Protein AF-A0A914XA16-F1 (afdb_monomer_lite)

Foldseek 3Di:
DDDDDDPDDDDDPPLPVVLVVVCVVLPQDDQDDQLLVVQLVVQDDDPVSSVVSNVVVVVDDVVVSVVSVVVSVVSRVVSLVSNLVSLVVDVVVDDCSRHPPVVSLVSCCVPDPQFDQDDALLVVQLVVVCVVPNADPDDPCRRSVVSVVVVVVDDPVVSVVSVVVNVVSRLVNLVVNLVSLVVCVVVVNCVNHPVVVSVVSCCVNLPAQDQDDQLLVVQLVVQCVVCVPVDPDSVVSVVVSVVCLVVPDVVRSVVSVVVSVVSRVVSVVSNVVSVVVVVVVVVVVVVVD

InterPro domains:
  IPR009071 High mobility group box domain [PF00505] (209-274)
  IPR009071 High mobility group box domain [PF09011] (114-174)
  IPR009071 High mobility group box domain [PS50118] (115-181)
  IPR009071 High mobility group box domain [PS50118] (209-275)
  IPR009071 High mobility group box domain [SM00398] (28-88)
  IPR009071 High mobility group box domain [SM00398] (114-182)
  IPR009071 High mobility group box domain [SM00398] (208-276)
  IPR036910 High mobility group box domain superfamily [G3DSA:1.10.30.10] (19-100)
  IPR036910 High mobility group box domain superfamily [G3DSA:1.10.30.10] (101-199)
  IPR036910 High mobility group box domain superfamily [G3DSA:1.10.30.10] (200-286)
  IPR036910 High mobility group box domain superfamily [SSF47095] (27-96)
  IPR036910 High mobility group box domain superfamily [SSF47095] (105-194)
  IPR036910 High mobility group box domain superfamily [SSF47095] (198-279)
  IPR050342 High Mobility Group Box (HMGB) [PTHR48112] (106-193)

pLDDT: mean 83.19, std 15.23, range [28.89, 96.75]

Structure (mmCIF, N/CA/C/O backbone):
data_AF-A0A914XA16-F1
#
_entry.id   AF-A0A914XA16-F1
#
loop_
_atom_site.group_PDB
_atom_site.id
_atom_site.type_symbol
_atom_site.label_atom_id
_atom_site.label_alt_id
_atom_site.label_comp_id
_atom_site.label_asym_id
_atom_site.label_entity_id
_atom_site.label_seq_id
_atom_site.pdbx_PDB_ins_code
_atom_site.Cartn_x
_atom_site.Cartn_y
_atom_site.Cartn_z
_atom_site.occupancy
_atom_site.B_iso_or_equiv
_atom_site.auth_seq_id
_atom_site.auth_comp_id
_atom_site.auth_asym_id
_atom_site.auth_atom_id
_atom_site.pdbx_PDB_model_num
ATOM 1 N N . MET A 1 1 ? 1.315 -47.514 -3.902 1.00 37.75 1 MET A N 1
ATOM 2 C CA . MET A 1 1 ? 1.747 -46.369 -3.073 1.00 37.75 1 MET A CA 1
ATOM 3 C C . MET A 1 1 ? 3.263 -46.349 -3.034 1.00 37.75 1 MET A C 1
ATOM 5 O O . MET A 1 1 ? 3.830 -47.308 -2.539 1.00 37.75 1 MET A O 1
ATOM 9 N N . LEU A 1 2 ? 3.907 -45.312 -3.569 1.00 28.89 2 LEU A N 1
ATOM 10 C CA . LEU A 1 2 ? 5.330 -45.027 -3.345 1.00 28.89 2 LEU A CA 1
ATOM 11 C C . LEU A 1 2 ? 5.514 -43.510 -3.474 1.00 28.89 2 LEU A C 1
ATOM 13 O O . LEU A 1 2 ? 5.656 -42.963 -4.563 1.00 28.89 2 LEU A O 1
ATOM 17 N N . GLN A 1 3 ? 5.403 -42.830 -2.335 1.00 32.09 3 GLN A N 1
ATOM 18 C CA . GLN A 1 3 ? 5.660 -41.402 -2.172 1.00 32.09 3 GLN A CA 1
ATOM 19 C C . GLN A 1 3 ? 7.173 -41.223 -2.000 1.00 32.09 3 GLN A C 1
ATOM 21 O O . GLN A 1 3 ? 7.713 -41.454 -0.919 1.00 32.09 3 GLN A O 1
ATOM 26 N N . ILE A 1 4 ? 7.877 -40.843 -3.066 1.00 32.53 4 ILE A N 1
ATOM 27 C CA . ILE A 1 4 ? 9.292 -40.466 -2.973 1.00 32.53 4 ILE A CA 1
ATOM 28 C C . ILE A 1 4 ? 9.344 -38.971 -2.652 1.00 32.53 4 ILE A C 1
ATOM 30 O O . ILE A 1 4 ? 9.231 -38.117 -3.527 1.00 32.53 4 ILE A O 1
ATOM 34 N N . GLY A 1 5 ? 9.472 -38.665 -1.361 1.00 34.81 5 GLY A N 1
ATOM 35 C CA . GLY A 1 5 ? 9.719 -37.317 -0.864 1.00 34.81 5 GLY A CA 1
ATOM 36 C C . GLY A 1 5 ? 11.166 -36.898 -1.112 1.00 34.81 5 GLY A C 1
ATOM 37 O O . GLY A 1 5 ? 12.074 -37.329 -0.405 1.00 34.81 5 GLY A O 1
ATOM 38 N N . LEU A 1 6 ? 11.384 -36.016 -2.085 1.00 33.44 6 LEU A N 1
ATOM 39 C CA . LEU A 1 6 ? 12.654 -35.315 -2.265 1.00 33.44 6 LEU A CA 1
ATOM 40 C C . LEU A 1 6 ? 12.615 -33.993 -1.491 1.00 33.44 6 LEU A C 1
ATOM 42 O O . LEU A 1 6 ? 12.139 -32.968 -1.971 1.00 33.44 6 LEU A O 1
ATOM 46 N N . LYS A 1 7 ? 13.144 -34.023 -0.263 1.00 35.03 7 LYS A N 1
ATOM 47 C CA . LYS A 1 7 ? 13.539 -32.817 0.476 1.00 35.03 7 LYS A CA 1
ATOM 48 C C . LYS A 1 7 ? 14.678 -32.142 -0.291 1.00 35.03 7 LYS A C 1
ATOM 50 O O . LYS A 1 7 ? 15.809 -32.617 -0.271 1.00 35.03 7 LYS A O 1
ATOM 55 N N . CYS A 1 8 ? 14.377 -31.039 -0.968 1.00 33.75 8 CYS A N 1
ATOM 56 C CA . CYS A 1 8 ? 15.357 -30.264 -1.717 1.00 33.75 8 CYS A CA 1
ATOM 57 C C . CYS A 1 8 ? 15.956 -29.164 -0.822 1.00 33.75 8 CYS A C 1
ATOM 59 O O . CYS A 1 8 ? 15.582 -27.998 -0.905 1.00 33.75 8 CYS A O 1
ATOM 61 N N . SER A 1 9 ? 16.901 -29.533 0.043 1.00 39.97 9 SER A N 1
ATOM 62 C CA . SER A 1 9 ? 17.979 -28.621 0.433 1.00 39.97 9 SER A CA 1
ATOM 63 C C . SER A 1 9 ? 19.190 -29.010 -0.411 1.00 39.97 9 SER A C 1
ATOM 65 O O . SER A 1 9 ? 19.473 -30.197 -0.499 1.00 39.97 9 SER A O 1
ATOM 67 N N . LEU A 1 10 ? 19.810 -28.056 -1.123 1.00 35.06 10 LEU A N 1
ATOM 68 C CA . LEU A 1 10 ? 21.211 -28.052 -1.599 1.00 35.06 10 LEU A CA 1
ATOM 69 C C . LEU A 1 10 ? 21.420 -26.980 -2.698 1.00 35.06 10 LEU A C 1
ATOM 71 O O . LEU A 1 10 ? 20.891 -27.076 -3.801 1.00 35.06 10 LEU A O 1
ATOM 75 N N . GLY A 1 11 ? 22.274 -25.993 -2.402 1.00 34.00 11 GLY A N 1
ATOM 76 C CA . GLY A 1 11 ? 23.241 -25.382 -3.333 1.00 34.00 11 GLY A CA 1
ATOM 77 C C . GLY A 1 11 ? 22.736 -24.745 -4.641 1.00 34.00 11 GLY A C 1
ATOM 78 O O . GLY A 1 11 ? 22.715 -25.368 -5.702 1.00 34.00 11 GLY A O 1
ATOM 79 N N . THR A 1 12 ? 22.517 -23.433 -4.611 1.00 47.81 12 THR A N 1
ATOM 80 C CA . THR A 1 12 ? 21.954 -22.557 -5.661 1.00 47.81 12 THR A CA 1
ATOM 81 C C . THR A 1 12 ? 22.747 -22.379 -6.977 1.00 47.81 12 THR A C 1
ATOM 83 O O . THR A 1 12 ? 22.433 -21.469 -7.739 1.00 47.81 12 THR A O 1
ATOM 86 N N . ARG A 1 13 ? 23.737 -23.217 -7.335 1.00 43.09 13 ARG A N 1
ATOM 87 C CA . ARG A 1 13 ? 24.496 -23.042 -8.609 1.00 43.09 13 ARG A CA 1
ATOM 88 C C . ARG A 1 13 ? 24.505 -24.214 -9.596 1.00 43.09 13 ARG A C 1
ATOM 90 O O . ARG A 1 13 ? 24.700 -23.971 -10.782 1.00 43.09 13 ARG A O 1
ATOM 97 N N . LYS A 1 14 ? 24.224 -25.458 -9.189 1.00 39.72 14 LYS A N 1
ATOM 98 C CA . LYS A 1 14 ? 24.136 -26.612 -10.127 1.00 39.72 14 LYS A CA 1
ATOM 99 C C . LYS A 1 14 ? 22.733 -26.836 -10.718 1.00 39.72 14 LYS A C 1
ATOM 101 O O . LYS A 1 14 ? 22.561 -27.682 -11.593 1.00 39.72 14 LYS A O 1
ATOM 106 N N . TRP A 1 15 ? 21.738 -26.081 -10.255 1.00 43.78 15 TRP A N 1
ATOM 107 C CA . TRP A 1 15 ? 20.320 -26.291 -10.566 1.00 43.78 15 TRP A CA 1
ATOM 108 C C . TRP A 1 15 ? 19.845 -25.536 -11.831 1.00 43.78 15 TRP A C 1
ATOM 110 O O . TRP A 1 15 ? 18.950 -25.996 -12.536 1.00 43.78 15 TRP A O 1
ATOM 120 N N . LEU A 1 16 ? 20.510 -24.433 -12.202 1.00 51.81 16 LEU A N 1
ATOM 121 C CA . LEU A 1 16 ? 20.070 -23.516 -13.269 1.00 51.81 16 LEU A CA 1
ATOM 122 C C . LEU A 1 16 ? 20.022 -24.124 -14.694 1.00 51.81 16 LEU A C 1
ATOM 124 O O . LEU A 1 16 ? 19.016 -23.921 -15.380 1.00 51.81 16 LEU A O 1
ATOM 128 N N . PRO A 1 17 ? 21.021 -24.901 -15.174 1.00 56.88 17 PRO A N 1
ATOM 129 C CA . PRO A 1 17 ? 20.982 -25.445 -16.538 1.00 56.88 17 PRO A CA 1
ATOM 130 C C . PRO A 1 17 ? 19.914 -26.531 -16.725 1.00 56.88 17 PRO A C 1
ATOM 132 O O . PRO A 1 17 ? 19.316 -26.643 -17.797 1.00 56.88 17 PRO A O 1
ATOM 135 N N . LYS A 1 18 ? 19.650 -27.321 -15.673 1.00 64.06 18 LYS A N 1
ATOM 136 C CA . LYS A 1 18 ? 18.632 -28.383 -15.688 1.00 64.06 18 LYS A CA 1
ATOM 137 C C . LYS A 1 18 ? 17.227 -27.787 -15.786 1.00 64.06 18 LYS A C 1
ATOM 139 O O . LYS A 1 18 ? 16.457 -28.209 -16.642 1.00 64.06 18 LYS A O 1
ATOM 144 N N . VAL A 1 19 ? 16.936 -26.748 -15.004 1.00 67.12 19 VAL A N 1
ATOM 145 C CA . VAL A 1 19 ? 15.642 -26.044 -15.027 1.00 67.12 19 VAL A CA 1
ATOM 146 C C . VAL A 1 19 ? 15.391 -25.353 -16.363 1.00 67.12 19 VAL A C 1
ATOM 148 O O . VAL A 1 19 ? 14.299 -25.462 -16.910 1.00 67.12 19 VAL A O 1
ATOM 151 N N . ALA A 1 20 ? 16.405 -24.711 -16.952 1.00 71.12 20 ALA A N 1
ATOM 152 C CA . ALA A 1 20 ? 16.266 -24.084 -18.266 1.00 71.12 20 ALA A CA 1
ATOM 153 C C . ALA A 1 20 ? 15.936 -25.102 -19.378 1.00 71.12 20 ALA A C 1
ATOM 155 O O . ALA A 1 20 ? 15.148 -24.803 -20.279 1.00 71.12 20 ALA A O 1
ATOM 156 N N . LYS A 1 21 ? 16.509 -26.314 -19.310 1.00 77.94 21 LYS A N 1
ATOM 157 C CA . LYS A 1 21 ? 16.180 -27.417 -20.226 1.00 77.94 21 LYS A CA 1
ATOM 158 C C . LYS A 1 21 ? 14.755 -27.930 -19.995 1.00 77.94 21 LYS A C 1
ATOM 160 O O . LYS A 1 21 ? 14.028 -28.114 -20.964 1.00 77.94 21 LYS A O 1
ATOM 165 N N . ILE A 1 22 ? 14.349 -28.096 -18.735 1.00 75.81 22 ILE A N 1
ATOM 166 C CA . ILE A 1 22 ? 12.985 -28.497 -18.358 1.00 75.81 22 ILE A CA 1
ATOM 167 C C . ILE A 1 22 ? 11.962 -27.472 -18.865 1.00 75.81 22 ILE A C 1
ATOM 169 O O . ILE A 1 22 ? 11.042 -27.845 -19.580 1.00 75.81 22 ILE A O 1
ATOM 173 N N . HIS A 1 23 ? 12.162 -26.175 -18.606 1.00 81.75 23 HIS A N 1
ATOM 174 C CA . HIS A 1 23 ? 11.293 -25.098 -19.104 1.00 81.75 23 HIS A CA 1
ATOM 175 C C . HIS A 1 23 ? 11.157 -25.118 -20.628 1.00 81.75 23 HIS A C 1
ATOM 177 O O . HIS A 1 23 ? 10.061 -24.934 -21.146 1.00 81.75 23 HIS A O 1
ATOM 183 N N . ARG A 1 24 ? 12.254 -25.369 -21.352 1.00 82.25 24 ARG A N 1
ATOM 184 C CA . ARG A 1 24 ? 12.220 -25.495 -22.814 1.00 82.25 24 ARG A CA 1
ATOM 185 C C . ARG A 1 24 ? 11.396 -26.702 -23.267 1.00 82.25 24 ARG A C 1
ATOM 187 O O . ARG A 1 24 ? 10.616 -26.563 -24.201 1.00 82.25 24 ARG A O 1
ATOM 194 N N . ASN A 1 25 ? 11.571 -27.854 -22.622 1.00 82.44 25 ASN A N 1
ATOM 195 C CA . ASN A 1 25 ? 10.838 -29.081 -22.948 1.00 82.44 25 ASN A CA 1
ATOM 196 C C . ASN A 1 25 ? 9.340 -28.954 -22.648 1.00 82.44 25 ASN A C 1
ATOM 198 O O . ASN A 1 25 ? 8.526 -29.499 -23.378 1.00 82.44 25 ASN A O 1
ATOM 202 N N . LEU A 1 26 ? 8.988 -28.194 -21.612 1.00 82.75 26 LEU A N 1
ATOM 203 C CA . LEU A 1 26 ? 7.608 -27.898 -21.228 1.00 82.75 26 LEU A CA 1
ATOM 204 C C . LEU A 1 26 ? 6.990 -26.753 -22.044 1.00 82.75 26 LEU A C 1
ATOM 206 O O . LEU A 1 26 ? 5.947 -26.226 -21.673 1.00 82.75 26 LEU A O 1
ATOM 210 N N . GLY A 1 27 ? 7.643 -26.315 -23.125 1.00 86.12 27 GLY A N 1
ATOM 211 C CA . GLY A 1 27 ? 7.079 -25.322 -24.035 1.00 86.12 27 GLY A CA 1
ATOM 212 C C . GLY A 1 27 ? 7.033 -23.896 -23.484 1.00 86.12 27 GLY A C 1
ATOM 213 O O . GLY A 1 27 ? 6.223 -23.101 -23.958 1.00 86.12 27 GLY A O 1
ATOM 214 N N . LYS A 1 28 ? 7.894 -23.534 -22.518 1.00 86.81 28 LYS A N 1
ATOM 215 C CA . LYS A 1 28 ? 7.973 -22.150 -22.027 1.00 86.81 28 LYS A CA 1
ATOM 216 C C . LYS A 1 28 ? 8.172 -21.192 -23.211 1.00 86.81 28 LYS A C 1
ATOM 218 O O . LYS A 1 28 ? 9.121 -21.390 -23.984 1.00 86.81 28 LYS A O 1
ATOM 223 N N . PRO A 1 29 ? 7.342 -20.140 -23.336 1.00 91.94 29 PRO A N 1
ATOM 224 C CA . PRO A 1 29 ? 7.494 -19.146 -24.389 1.00 91.94 29 PRO A CA 1
ATOM 225 C C . PRO A 1 29 ? 8.916 -18.577 -24.425 1.00 91.94 29 PRO A C 1
ATOM 227 O O . PRO A 1 29 ? 9.569 -18.415 -23.390 1.00 91.94 29 PRO A O 1
ATOM 230 N N . LYS A 1 30 ? 9.412 -18.272 -25.626 1.00 89.38 30 LYS A N 1
ATOM 231 C CA . LYS A 1 30 ? 10.742 -17.679 -25.820 1.00 89.38 30 LYS A CA 1
ATOM 232 C C . LYS A 1 30 ? 10.648 -16.160 -25.757 1.00 89.38 30 LYS A C 1
ATOM 234 O O . LYS A 1 30 ? 9.737 -15.583 -26.341 1.00 89.38 30 LYS A O 1
ATOM 239 N N . LEU A 1 31 ? 11.613 -15.533 -25.086 1.00 89.44 31 LEU A N 1
ATOM 240 C CA . LEU A 1 31 ? 11.730 -14.078 -25.053 1.00 89.44 31 LEU A CA 1
ATOM 241 C C . LEU A 1 31 ? 11.905 -13.550 -26.492 1.00 89.44 31 LEU A C 1
ATOM 243 O O . LEU A 1 31 ? 12.747 -14.098 -27.216 1.00 89.44 31 LEU A O 1
ATOM 247 N N . PRO A 1 32 ? 11.146 -12.523 -26.917 1.00 91.88 32 PRO A N 1
ATOM 248 C CA . PRO A 1 32 ? 11.330 -11.914 -28.225 1.00 91.88 32 PRO A CA 1
ATOM 249 C C . PRO A 1 32 ? 12.742 -11.340 -28.361 1.00 91.88 32 PRO A C 1
ATOM 251 O O . PRO A 1 32 ? 13.405 -10.999 -27.379 1.00 91.88 32 PRO A O 1
ATOM 254 N N . SER A 1 33 ? 13.226 -11.264 -29.597 1.00 89.94 33 SER A N 1
ATOM 255 C CA . SER A 1 33 ? 14.565 -10.739 -29.867 1.00 89.94 33 SER A CA 1
ATOM 256 C C . SER A 1 33 ? 14.590 -9.223 -29.656 1.00 89.94 33 SER A C 1
ATOM 258 O O . SER A 1 33 ? 13.718 -8.545 -30.195 1.00 89.94 33 SER A O 1
ATOM 260 N N . PRO A 1 34 ? 15.591 -8.668 -28.948 1.00 90.56 34 PRO A N 1
ATOM 261 C CA . PRO A 1 34 ? 15.769 -7.222 -28.849 1.00 90.56 34 PRO A CA 1
ATOM 262 C C . PRO A 1 34 ? 15.857 -6.551 -30.232 1.00 90.56 34 PRO A C 1
ATOM 264 O O . PRO A 1 34 ? 16.276 -7.212 -31.186 1.00 90.56 34 PRO A O 1
ATOM 267 N N . PRO A 1 35 ? 15.556 -5.242 -30.352 1.00 91.25 35 PRO A N 1
ATOM 268 C CA . PRO A 1 35 ? 15.445 -4.538 -31.635 1.00 91.25 35 PRO A CA 1
ATOM 269 C C . PRO A 1 35 ? 16.624 -4.764 -32.595 1.00 91.25 35 PRO A C 1
ATOM 271 O O . PRO A 1 35 ? 16.419 -5.097 -33.759 1.00 91.25 35 PRO A O 1
ATOM 274 N N . SER A 1 36 ? 17.858 -4.687 -32.087 1.00 87.31 36 SER A N 1
ATOM 275 C CA . SER A 1 36 ? 19.075 -4.904 -32.879 1.00 87.31 36 SER A CA 1
ATOM 276 C C . SER A 1 36 ? 19.210 -6.338 -33.391 1.00 87.31 36 SER A C 1
ATOM 278 O O . SER A 1 36 ? 19.572 -6.561 -34.541 1.00 87.31 36 SER A O 1
ATOM 280 N N . ILE A 1 37 ? 18.886 -7.326 -32.556 1.00 87.19 37 ILE A N 1
ATOM 281 C CA . ILE A 1 37 ? 18.924 -8.748 -32.914 1.00 87.19 37 ILE A CA 1
ATOM 282 C C . ILE A 1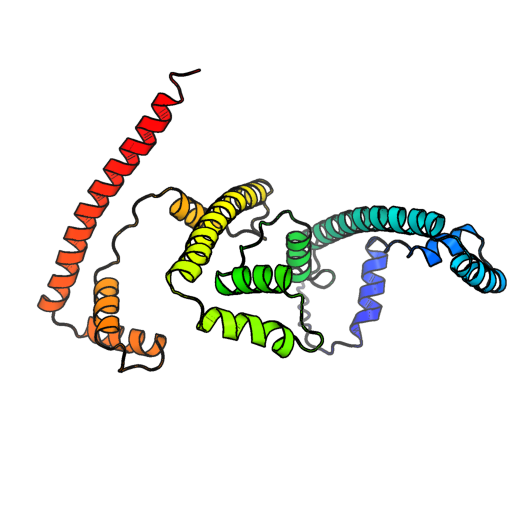 37 ? 17.796 -9.077 -33.893 1.00 87.19 37 ILE A C 1
ATOM 284 O O . ILE A 1 37 ? 18.008 -9.835 -34.834 1.00 87.19 37 ILE A O 1
ATOM 288 N N . SER A 1 38 ? 16.613 -8.481 -33.718 1.00 86.69 38 SER A N 1
ATOM 289 C CA . SER A 1 38 ? 15.508 -8.622 -34.668 1.00 86.69 38 SER A CA 1
ATOM 290 C C . SER A 1 38 ? 15.865 -8.061 -36.044 1.00 86.69 38 SER A C 1
ATOM 292 O O . SER A 1 38 ? 15.504 -8.676 -37.045 1.00 86.69 38 SER A O 1
ATOM 294 N N . PHE A 1 39 ? 16.561 -6.923 -36.101 1.00 86.56 39 PHE A N 1
ATOM 295 C CA . PHE A 1 39 ? 17.077 -6.353 -37.344 1.00 86.56 39 PHE A CA 1
ATOM 296 C C . PHE A 1 39 ? 18.123 -7.273 -37.987 1.00 86.56 39 PHE A C 1
ATOM 298 O O . PHE A 1 39 ? 17.972 -7.659 -39.142 1.00 86.56 39 PHE A O 1
ATOM 305 N N . MET A 1 40 ? 19.117 -7.725 -37.217 1.00 85.12 40 MET A N 1
ATOM 306 C CA . MET A 1 40 ? 20.141 -8.656 -37.708 1.00 85.12 40 MET A CA 1
ATOM 307 C C . MET A 1 40 ? 19.540 -9.969 -38.236 1.00 85.12 40 MET A C 1
ATOM 309 O O . MET A 1 40 ? 19.947 -10.453 -39.287 1.00 85.12 40 MET A O 1
ATOM 313 N N . ASN A 1 41 ? 18.532 -10.527 -37.558 1.00 82.81 41 ASN A N 1
ATOM 314 C CA . ASN A 1 41 ? 17.856 -11.752 -37.995 1.00 82.81 41 ASN A CA 1
ATOM 315 C C . ASN A 1 41 ? 17.101 -11.586 -39.326 1.00 82.81 41 ASN A C 1
ATOM 317 O O . ASN A 1 41 ? 16.906 -12.583 -40.020 1.00 82.81 41 ASN A O 1
ATOM 321 N N . LYS A 1 42 ? 16.677 -10.362 -39.678 1.00 81.31 42 LYS A N 1
ATOM 322 C CA . LYS A 1 42 ? 16.049 -10.056 -40.973 1.00 81.31 42 LYS A CA 1
ATOM 323 C C . LYS A 1 42 ? 17.061 -9.940 -42.119 1.00 81.31 42 LYS A C 1
ATOM 325 O O . LYS A 1 42 ? 16.660 -10.110 -43.263 1.00 81.31 42 LYS A O 1
ATOM 330 N N . LEU A 1 43 ? 18.338 -9.673 -41.827 1.00 75.94 43 LEU A N 1
ATOM 331 C CA . LEU A 1 43 ? 19.380 -9.445 -42.837 1.00 75.94 43 LEU A CA 1
ATOM 332 C C . LEU A 1 43 ? 20.106 -10.718 -43.315 1.00 75.94 43 LEU A C 1
ATOM 334 O O . LEU A 1 43 ? 20.723 -10.680 -44.372 1.00 75.94 43 LEU A O 1
ATOM 338 N N . GLY A 1 44 ? 20.021 -11.848 -42.599 1.00 64.12 44 GLY A N 1
ATOM 339 C CA . GLY A 1 44 ? 20.600 -13.132 -43.037 1.00 64.12 44 GLY A CA 1
ATOM 340 C C . GLY A 1 44 ? 21.383 -13.886 -41.952 1.00 64.12 44 GLY A C 1
ATOM 341 O O . GLY A 1 44 ? 21.610 -13.378 -40.855 1.00 64.12 44 GLY A O 1
ATOM 342 N N . LYS A 1 45 ? 21.758 -15.148 -42.224 1.00 59.06 45 LYS A N 1
ATOM 343 C CA . LYS A 1 45 ? 22.390 -16.076 -41.260 1.00 59.06 45 LYS A CA 1
ATOM 344 C C . LYS A 1 45 ? 23.819 -16.471 -41.679 1.00 59.06 45 LYS A C 1
ATOM 346 O O . LYS A 1 45 ? 24.062 -17.635 -41.980 1.00 59.06 45 LYS A O 1
ATOM 351 N N . GLY A 1 46 ? 24.769 -15.538 -41.600 1.00 57.66 46 GLY A N 1
ATOM 352 C CA . GLY A 1 46 ? 26.214 -15.795 -41.706 1.00 57.66 46 GLY A CA 1
ATOM 353 C C . GLY A 1 46 ? 27.026 -15.068 -40.613 1.00 57.66 46 GLY A C 1
ATOM 354 O O . GLY A 1 46 ? 26.576 -14.047 -40.091 1.00 57.66 46 GLY A O 1
ATOM 355 N N . PRO A 1 47 ? 28.205 -15.569 -40.185 1.00 54.56 47 PRO A N 1
ATOM 356 C CA . PRO A 1 47 ? 29.043 -14.891 -39.185 1.00 54.56 47 PRO A CA 1
ATOM 357 C C . PRO A 1 47 ? 29.614 -13.546 -39.664 1.00 54.56 47 PRO A C 1
ATOM 359 O O . PRO A 1 47 ? 29.733 -12.627 -38.854 1.00 54.56 47 PRO A O 1
ATOM 362 N N . ALA A 1 48 ? 29.938 -13.428 -40.958 1.00 57.81 48 ALA A N 1
ATOM 363 C CA . ALA A 1 48 ? 30.366 -12.175 -41.589 1.00 57.81 48 ALA A CA 1
ATOM 364 C C . ALA A 1 48 ? 29.209 -11.156 -41.617 1.00 57.81 48 ALA A C 1
ATOM 366 O O . ALA A 1 48 ? 29.357 -10.036 -41.123 1.00 57.81 48 ALA A O 1
ATOM 367 N N . ASP A 1 49 ? 28.021 -11.620 -42.011 1.00 65.50 49 ASP A N 1
ATOM 368 C CA . ASP A 1 49 ? 26.792 -10.825 -42.097 1.00 65.50 49 ASP A CA 1
ATOM 369 C C . ASP A 1 49 ? 26.360 -10.242 -40.746 1.00 65.50 49 ASP A C 1
ATOM 371 O O . ASP A 1 49 ? 25.821 -9.145 -40.688 1.00 65.50 49 ASP A O 1
ATOM 375 N N . LYS A 1 50 ? 26.625 -10.920 -39.618 1.00 68.50 50 LYS A N 1
ATOM 376 C CA . LYS A 1 50 ? 26.290 -10.390 -38.279 1.00 68.50 50 LYS A CA 1
ATOM 377 C C . LYS A 1 50 ? 27.110 -9.158 -37.899 1.00 68.50 50 LYS A C 1
ATOM 379 O O . LYS A 1 50 ? 26.593 -8.270 -37.222 1.00 68.50 50 LYS A O 1
ATOM 384 N N . LYS A 1 51 ? 28.387 -9.104 -38.292 1.00 77.44 51 LYS A N 1
ATOM 385 C CA . LYS A 1 51 ? 29.264 -7.959 -37.996 1.00 77.44 51 LYS A CA 1
ATOM 386 C C . LYS A 1 51 ? 28.865 -6.751 -38.842 1.00 77.44 51 LYS A C 1
ATOM 388 O O . LYS A 1 51 ? 28.831 -5.634 -38.329 1.00 77.44 51 LYS A O 1
ATOM 393 N N . GLU A 1 52 ? 28.523 -6.987 -40.102 1.00 75.81 52 GLU A N 1
ATOM 394 C CA . GLU A 1 52 ? 28.023 -5.964 -41.024 1.00 75.81 52 GLU A CA 1
ATOM 395 C C . GLU A 1 52 ? 26.620 -5.488 -40.634 1.00 75.81 52 GLU A C 1
ATOM 397 O O . GLU A 1 52 ? 26.393 -4.287 -40.530 1.00 75.81 52 GLU A O 1
ATOM 402 N N . ALA A 1 53 ? 25.717 -6.397 -40.265 1.00 78.25 53 ALA A N 1
ATOM 403 C CA . ALA A 1 53 ? 24.388 -6.064 -39.759 1.00 78.25 53 ALA A CA 1
ATOM 404 C C . ALA A 1 53 ? 24.433 -5.292 -38.426 1.00 78.25 53 ALA A C 1
ATOM 406 O O . ALA A 1 53 ? 23.578 -4.447 -38.167 1.00 78.25 53 ALA A O 1
ATOM 407 N N . GLY A 1 54 ? 25.446 -5.535 -37.586 1.00 82.06 54 GLY A N 1
ATOM 408 C CA . GLY A 1 54 ? 25.704 -4.730 -36.392 1.00 82.06 54 GLY A CA 1
ATOM 409 C C . GLY A 1 54 ? 26.072 -3.280 -36.724 1.00 82.06 54 GLY A C 1
ATOM 410 O O . GLY A 1 54 ? 25.547 -2.364 -36.091 1.00 82.06 54 GLY A O 1
ATOM 411 N N . LYS A 1 55 ? 26.915 -3.066 -37.745 1.00 83.62 55 LYS A N 1
ATOM 412 C CA . LYS A 1 55 ? 27.253 -1.722 -38.251 1.00 83.62 55 LYS A CA 1
ATOM 413 C C . LYS A 1 55 ? 26.051 -1.042 -38.909 1.00 83.62 55 LYS A C 1
ATOM 415 O O . LYS A 1 55 ? 25.733 0.097 -38.574 1.00 83.62 55 LYS A O 1
ATOM 420 N N . ALA A 1 56 ? 25.318 -1.777 -39.744 1.00 83.38 56 ALA A N 1
ATOM 421 C CA . ALA A 1 56 ? 24.089 -1.292 -40.360 1.00 83.38 56 ALA A CA 1
ATOM 422 C C . ALA A 1 56 ? 23.047 -0.888 -39.303 1.00 83.38 56 ALA A C 1
ATOM 424 O O . ALA A 1 56 ? 22.378 0.127 -39.457 1.00 83.38 56 ALA A O 1
ATOM 425 N N . TRP A 1 57 ? 22.955 -1.610 -38.178 1.00 84.81 57 TRP A N 1
ATOM 426 C CA . TRP A 1 57 ? 22.113 -1.195 -37.055 1.00 84.81 57 TRP A CA 1
ATOM 427 C C . TRP A 1 57 ? 22.607 0.099 -36.404 1.00 84.81 57 TRP A C 1
ATOM 429 O O . TRP A 1 57 ? 21.783 0.922 -36.021 1.00 84.81 57 TRP A O 1
ATOM 439 N N . THR A 1 58 ? 23.918 0.309 -36.244 1.00 87.50 58 THR A N 1
ATOM 440 C CA . THR A 1 58 ? 24.429 1.563 -35.661 1.00 87.50 58 THR A CA 1
ATOM 441 C C . THR A 1 58 ? 24.174 2.769 -36.561 1.00 87.50 58 THR A C 1
ATOM 443 O O . THR A 1 58 ? 23.774 3.811 -36.042 1.00 87.50 58 THR A O 1
ATOM 446 N N . GLU A 1 59 ? 24.304 2.598 -37.875 1.00 87.81 59 GLU A N 1
ATOM 447 C CA . GLU A 1 59 ? 24.108 3.634 -38.900 1.00 87.81 59 GLU A CA 1
ATOM 448 C C . GLU A 1 59 ? 22.626 3.891 -39.225 1.00 87.81 59 GLU A C 1
ATOM 450 O O . GLU A 1 59 ? 22.288 4.939 -39.771 1.00 87.81 59 GLU A O 1
ATOM 455 N N . LEU A 1 60 ? 21.730 2.972 -38.842 1.00 87.44 60 LEU A N 1
ATOM 456 C CA . LEU A 1 60 ? 20.293 3.099 -39.069 1.00 87.44 60 LEU A CA 1
ATOM 457 C C . LEU A 1 60 ? 19.738 4.387 -38.424 1.00 87.44 60 LEU A C 1
ATOM 459 O O . LEU A 1 60 ? 20.008 4.629 -37.238 1.00 87.44 60 LEU A O 1
ATOM 463 N N . PRO A 1 61 ? 18.918 5.185 -39.134 1.00 91.81 61 PRO A N 1
ATOM 464 C CA . PRO A 1 61 ? 18.272 6.358 -38.558 1.00 91.81 61 PRO A CA 1
ATOM 465 C C . PRO A 1 61 ? 17.442 6.008 -37.320 1.00 91.81 61 PRO A C 1
ATOM 467 O O . PRO A 1 61 ? 16.814 4.946 -37.242 1.00 91.81 61 PRO A O 1
ATOM 470 N N . ASP A 1 62 ? 17.382 6.925 -36.354 1.00 89.94 62 ASP A N 1
ATOM 471 C CA . ASP A 1 62 ? 16.627 6.702 -35.117 1.00 89.94 62 ASP A CA 1
ATOM 472 C C . ASP A 1 62 ? 15.130 6.474 -35.369 1.00 89.94 62 ASP A C 1
ATOM 474 O O . ASP A 1 62 ? 14.511 5.676 -34.666 1.00 89.94 62 ASP A O 1
ATOM 478 N N . SER A 1 63 ? 14.562 7.083 -36.415 1.00 89.88 63 SER A N 1
ATOM 479 C CA . SER A 1 63 ? 13.171 6.866 -36.839 1.00 89.88 63 SER A CA 1
ATOM 480 C C . SER A 1 63 ? 12.895 5.416 -37.255 1.00 89.88 63 SER A C 1
ATOM 482 O O . SER A 1 63 ? 11.820 4.879 -36.985 1.00 89.88 63 SER A O 1
ATOM 484 N N . GLU A 1 64 ? 13.864 4.742 -37.872 1.00 88.31 64 GLU A N 1
ATOM 485 C CA . GLU A 1 64 ? 13.743 3.341 -38.269 1.00 88.31 64 GLU A CA 1
ATOM 486 C C . GLU A 1 64 ? 14.035 2.396 -37.106 1.00 88.31 64 GLU A C 1
ATOM 488 O O . GLU A 1 64 ? 13.287 1.437 -36.896 1.00 88.31 64 GLU A O 1
ATOM 493 N N . LYS A 1 65 ? 15.043 2.706 -36.277 1.00 89.69 65 LYS A N 1
ATOM 494 C CA . LYS A 1 65 ? 15.271 2.002 -35.002 1.00 89.69 65 LYS A CA 1
ATOM 495 C C . LYS A 1 65 ? 14.025 2.048 -34.116 1.00 89.69 65 LYS A C 1
ATOM 497 O O . LYS A 1 65 ? 13.729 1.060 -33.441 1.00 89.69 65 LYS A O 1
ATOM 502 N N . GLN A 1 66 ? 13.287 3.160 -34.128 1.00 91.94 66 GLN A N 1
ATOM 503 C CA . GLN A 1 66 ? 12.066 3.332 -33.346 1.00 91.94 66 GLN A CA 1
ATOM 504 C C . GLN A 1 66 ? 10.987 2.314 -33.731 1.00 91.94 66 GLN A C 1
ATOM 506 O O . GLN A 1 66 ? 10.415 1.695 -32.839 1.00 91.94 66 GLN A O 1
ATOM 511 N N . LYS A 1 67 ? 10.807 2.011 -35.024 1.00 93.25 67 LYS A N 1
ATOM 512 C CA . LYS A 1 67 ? 9.868 0.966 -35.479 1.00 93.25 67 LYS A CA 1
ATOM 513 C C . LYS A 1 67 ? 10.181 -0.401 -34.858 1.00 93.25 67 LYS A C 1
ATOM 515 O O . LYS A 1 67 ? 9.280 -1.101 -34.402 1.00 93.25 67 LYS A O 1
ATOM 520 N N . TYR A 1 68 ? 11.463 -0.771 -34.778 1.00 90.94 68 TYR A N 1
ATOM 521 C CA . TYR A 1 68 ? 11.884 -2.015 -34.120 1.00 90.94 68 TYR A CA 1
ATOM 522 C C . TYR A 1 68 ? 11.693 -1.974 -32.598 1.00 90.94 68 TYR A C 1
ATOM 524 O O . TYR A 1 68 ? 11.380 -3.001 -31.999 1.00 90.94 68 TYR A O 1
ATOM 532 N N . ARG A 1 69 ? 11.868 -0.810 -31.958 1.00 92.38 69 ARG A N 1
ATOM 533 C CA . ARG A 1 69 ? 11.592 -0.629 -30.520 1.00 92.38 69 ARG A CA 1
ATOM 534 C C . ARG A 1 69 ? 10.103 -0.773 -30.216 1.00 92.38 69 ARG A C 1
ATOM 536 O O . ARG A 1 69 ? 9.753 -1.451 -29.252 1.00 92.38 69 ARG A O 1
ATOM 543 N N . ASP A 1 70 ? 9.248 -0.185 -31.045 1.00 92.94 70 ASP A N 1
ATOM 544 C CA . ASP A 1 70 ? 7.796 -0.248 -30.886 1.00 92.94 70 ASP A CA 1
ATOM 545 C C . ASP A 1 70 ? 7.274 -1.667 -31.111 1.00 92.94 70 ASP A C 1
ATOM 547 O O . ASP A 1 70 ? 6.513 -2.170 -30.282 1.00 92.94 70 ASP A O 1
ATOM 551 N N . GLN A 1 71 ? 7.756 -2.354 -32.153 1.00 92.12 71 GLN A N 1
ATOM 552 C CA . GLN A 1 71 ? 7.429 -3.762 -32.378 1.00 92.12 71 GLN A CA 1
ATOM 553 C C . GLN A 1 71 ? 7.891 -4.632 -31.206 1.00 92.12 71 GLN A C 1
ATOM 555 O O . GLN A 1 71 ? 7.111 -5.407 -30.664 1.00 92.12 71 GLN A O 1
ATOM 560 N N . TYR A 1 72 ? 9.129 -4.448 -30.740 1.00 93.94 72 TYR A N 1
ATOM 561 C CA . TYR A 1 72 ? 9.647 -5.197 -29.596 1.00 93.94 72 TYR A CA 1
ATOM 562 C C . TYR A 1 72 ? 8.828 -4.960 -28.320 1.00 93.94 72 TYR A C 1
ATOM 564 O O . TYR A 1 72 ? 8.646 -5.877 -27.521 1.00 93.94 72 TYR A O 1
ATOM 572 N N . ARG A 1 73 ? 8.295 -3.748 -28.122 1.00 92.75 73 ARG A N 1
ATOM 573 C CA . ARG A 1 73 ? 7.387 -3.443 -27.009 1.00 92.75 73 ARG A CA 1
ATOM 574 C C . ARG A 1 73 ? 6.085 -4.245 -27.106 1.00 92.75 73 ARG A C 1
ATOM 576 O O . ARG A 1 73 ? 5.643 -4.767 -26.083 1.00 92.75 73 ARG A O 1
ATOM 583 N N . LEU A 1 74 ? 5.498 -4.353 -28.299 1.00 92.94 74 LEU A N 1
ATOM 584 C CA . LEU A 1 74 ? 4.299 -5.167 -28.538 1.00 92.94 74 LEU A CA 1
ATOM 585 C C . LEU A 1 74 ? 4.590 -6.658 -28.325 1.00 92.94 74 LEU A C 1
ATOM 587 O O . LEU A 1 74 ? 3.886 -7.313 -27.556 1.00 92.94 74 LEU A O 1
ATOM 591 N N . ASP A 1 75 ? 5.681 -7.162 -28.903 1.00 92.44 75 ASP A N 1
ATOM 592 C CA . ASP A 1 75 ? 6.099 -8.560 -28.766 1.00 92.44 75 ASP A CA 1
ATOM 593 C C . ASP A 1 75 ? 6.377 -8.919 -27.299 1.00 92.44 75 ASP A C 1
ATOM 595 O O . ASP A 1 75 ? 6.045 -10.011 -26.834 1.00 92.44 75 ASP A O 1
ATOM 599 N N . LEU A 1 76 ? 6.973 -7.997 -26.533 1.00 91.62 76 LEU A N 1
ATOM 600 C CA . LEU A 1 76 ? 7.187 -8.174 -25.098 1.00 91.62 76 LEU A CA 1
ATOM 601 C C . LEU A 1 76 ? 5.869 -8.251 -24.326 1.00 91.62 76 LEU A C 1
ATOM 603 O O . LEU A 1 76 ? 5.779 -9.045 -23.388 1.00 91.62 76 LEU A O 1
ATOM 607 N N . ALA A 1 77 ? 4.869 -7.444 -24.682 1.00 89.12 77 ALA A N 1
ATOM 608 C CA . ALA A 1 77 ? 3.556 -7.494 -24.046 1.00 89.12 77 ALA A CA 1
ATOM 609 C C . ALA A 1 77 ? 2.857 -8.834 -24.325 1.00 89.12 77 ALA A C 1
ATOM 611 O O . ALA A 1 77 ? 2.345 -9.472 -23.404 1.00 89.12 77 ALA A O 1
ATOM 612 N N . GLU A 1 78 ? 2.906 -9.311 -25.569 1.00 91.81 78 GLU A N 1
ATOM 613 C CA . GLU A 1 78 ? 2.362 -10.619 -25.943 1.00 91.81 78 GLU A CA 1
ATOM 614 C C . GLU A 1 78 ? 3.111 -11.768 -25.247 1.00 91.81 78 GLU A C 1
ATOM 616 O O . GLU A 1 78 ? 2.499 -12.682 -24.691 1.00 91.81 78 GLU A O 1
ATOM 621 N N . TYR A 1 79 ? 4.444 -11.704 -25.205 1.00 91.31 79 TYR A N 1
ATOM 622 C CA . TYR A 1 79 ? 5.279 -12.673 -24.498 1.00 91.31 79 TYR A CA 1
ATOM 623 C C . TYR A 1 79 ? 4.929 -12.767 -23.010 1.00 91.31 79 TYR A C 1
ATOM 625 O O . TYR A 1 79 ? 4.851 -13.872 -22.472 1.00 91.31 79 TYR A O 1
ATOM 633 N N . ARG A 1 80 ? 4.689 -11.632 -22.339 1.00 88.00 80 ARG A N 1
ATOM 634 C CA . ARG A 1 80 ? 4.287 -11.619 -20.924 1.00 88.00 80 ARG A CA 1
ATOM 635 C C . ARG A 1 80 ? 2.980 -12.369 -20.701 1.00 88.00 80 ARG A C 1
ATOM 637 O O . ARG A 1 80 ? 2.936 -13.194 -19.791 1.00 88.00 80 ARG A O 1
ATOM 644 N N . LYS A 1 81 ? 1.975 -12.153 -21.559 1.00 89.56 81 LYS A N 1
ATOM 645 C CA . LYS A 1 81 ? 0.706 -12.901 -21.520 1.00 89.56 81 LYS A CA 1
ATOM 646 C C . LYS A 1 81 ? 0.946 -14.402 -21.683 1.00 89.56 81 LYS A C 1
ATOM 648 O O . LYS A 1 81 ? 0.597 -15.174 -20.799 1.00 89.56 81 LYS A O 1
ATOM 653 N N . LYS A 1 82 ? 1.690 -14.805 -22.719 1.00 90.94 82 LYS A N 1
ATOM 654 C CA . LYS A 1 82 ? 2.022 -16.221 -22.959 1.00 90.94 82 LYS A CA 1
ATOM 655 C C . LYS A 1 82 ? 2.750 -16.865 -21.775 1.00 90.94 82 LYS A C 1
ATOM 657 O O . LYS A 1 82 ? 2.497 -18.021 -21.448 1.00 90.94 82 LYS A O 1
ATOM 662 N N . VAL A 1 83 ? 3.682 -16.152 -21.136 1.00 87.31 83 VAL A N 1
ATOM 663 C CA . VAL A 1 83 ? 4.406 -16.667 -19.961 1.00 87.31 83 VAL A CA 1
ATOM 664 C C . VAL A 1 83 ? 3.495 -16.781 -18.745 1.00 87.31 83 VAL A C 1
ATOM 666 O O . VAL A 1 83 ? 3.667 -17.722 -17.972 1.00 87.31 83 VAL A O 1
ATOM 669 N N . LEU A 1 84 ? 2.559 -15.850 -18.557 1.00 87.12 84 LEU A N 1
ATOM 670 C CA . LEU A 1 84 ? 1.557 -15.929 -17.496 1.00 87.12 84 LEU A CA 1
ATOM 671 C C . LEU A 1 84 ? 0.654 -17.147 -17.675 1.00 87.12 84 LEU A C 1
ATOM 673 O O . LEU A 1 84 ? 0.510 -17.906 -16.721 1.00 87.12 84 LEU A O 1
ATOM 677 N N . ASP A 1 85 ? 0.131 -17.365 -18.880 1.00 87.62 85 ASP A N 1
ATOM 678 C CA . ASP A 1 85 ? -0.728 -18.512 -19.195 1.00 87.62 85 ASP A CA 1
ATOM 679 C C . ASP A 1 85 ? 0.033 -19.827 -19.024 1.00 87.62 85 ASP A C 1
ATOM 681 O O . ASP A 1 85 ?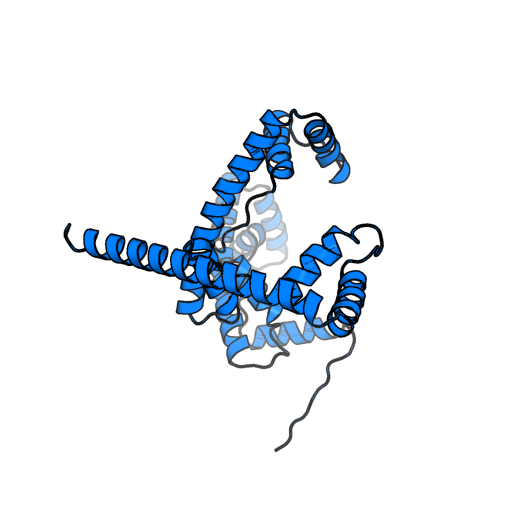 -0.434 -20.749 -18.356 1.00 87.62 85 ASP A O 1
ATOM 685 N N . TRP A 1 86 ? 1.267 -19.884 -19.536 1.00 88.31 86 TRP A N 1
ATOM 686 C CA . TRP A 1 86 ? 2.146 -21.031 -19.337 1.00 88.31 86 TRP A CA 1
ATOM 687 C C . TRP A 1 86 ? 2.396 -21.290 -17.848 1.00 88.31 86 TRP A C 1
ATOM 689 O O . TRP A 1 86 ? 2.232 -22.414 -17.386 1.00 88.31 86 TRP A O 1
ATOM 699 N N . LYS A 1 87 ? 2.740 -20.264 -17.057 1.00 84.00 87 LYS A N 1
ATOM 700 C CA . LYS A 1 87 ? 2.935 -20.430 -15.608 1.00 84.00 87 LYS A CA 1
ATOM 701 C C . LYS A 1 87 ? 1.639 -20.848 -14.903 1.00 84.00 87 LYS A C 1
ATOM 703 O O . LYS A 1 87 ? 1.721 -21.664 -13.993 1.00 84.00 87 LYS A O 1
ATOM 708 N N . ALA A 1 88 ? 0.480 -20.332 -15.314 1.00 82.62 88 ALA A N 1
ATOM 709 C CA . ALA A 1 88 ? -0.820 -20.704 -14.758 1.00 82.62 88 ALA A CA 1
ATOM 710 C C . ALA A 1 88 ? -1.100 -22.199 -14.965 1.00 82.62 88 ALA A C 1
ATOM 712 O O . ALA A 1 88 ? -1.383 -22.911 -14.004 1.00 82.62 88 ALA A O 1
ATOM 713 N N . HIS A 1 89 ? -0.915 -22.683 -16.197 1.00 81.50 89 HIS A N 1
ATOM 714 C CA . HIS A 1 89 ? -1.028 -24.097 -16.549 1.00 81.50 89 HIS A CA 1
ATOM 715 C C . HIS A 1 89 ? -0.050 -24.965 -15.747 1.00 81.50 89 HIS A C 1
ATOM 717 O O . HIS A 1 89 ? -0.441 -25.961 -15.147 1.00 81.50 89 HIS A O 1
ATOM 723 N N . MET A 1 90 ? 1.217 -24.549 -15.655 1.00 81.31 90 MET A N 1
ATOM 724 C CA . MET A 1 90 ? 2.230 -25.281 -14.884 1.00 81.31 90 MET A CA 1
ATOM 725 C C . MET A 1 90 ? 1.907 -25.339 -13.380 1.00 81.31 90 MET A C 1
ATOM 727 O O . MET A 1 90 ? 2.185 -26.349 -12.732 1.00 81.31 90 MET A O 1
ATOM 731 N N . VAL A 1 91 ? 1.333 -24.273 -12.805 1.00 76.31 91 VAL A N 1
ATOM 732 C CA . VAL A 1 91 ? 0.895 -24.250 -11.397 1.00 76.31 91 VAL A CA 1
ATOM 733 C C . VAL A 1 91 ? -0.298 -25.186 -11.172 1.00 76.31 91 VAL A C 1
ATOM 735 O O . VAL A 1 91 ? -0.342 -25.841 -10.130 1.00 76.31 91 VAL A O 1
ATOM 738 N N . ALA A 1 92 ? -1.222 -25.279 -12.134 1.00 75.94 92 ALA A N 1
ATOM 739 C CA . ALA A 1 92 ? -2.390 -26.156 -12.063 1.00 75.94 92 ALA A CA 1
ATOM 740 C C . ALA A 1 92 ? -2.034 -27.652 -12.181 1.00 75.94 92 ALA A C 1
ATOM 742 O O . ALA A 1 92 ? -2.599 -28.465 -11.455 1.00 75.94 92 ALA A O 1
ATOM 743 N N . GLU A 1 93 ? -1.077 -28.020 -13.042 1.00 73.38 93 GLU A N 1
ATOM 744 C CA . GLU A 1 93 ? -0.715 -29.427 -13.299 1.00 73.38 93 GLU A CA 1
ATOM 745 C C . GLU A 1 93 ? 0.293 -30.033 -12.298 1.00 73.38 93 GLU A C 1
ATOM 747 O O . GLU A 1 93 ? 0.291 -31.243 -12.098 1.00 73.38 93 GLU A O 1
ATOM 752 N N . ARG A 1 94 ? 1.130 -29.199 -11.655 1.00 62.53 94 ARG A N 1
ATOM 753 C CA . ARG A 1 94 ? 2.226 -29.518 -10.702 1.00 62.53 94 ARG A CA 1
ATOM 754 C C . ARG A 1 94 ? 3.249 -30.586 -11.146 1.00 62.53 94 ARG A C 1
ATOM 756 O O . ARG A 1 94 ? 2.968 -31.777 -11.232 1.00 62.53 94 ARG A O 1
ATOM 763 N N . PRO A 1 95 ? 4.535 -30.187 -11.186 1.00 53.66 95 PRO A N 1
ATOM 764 C CA . PRO A 1 95 ? 5.350 -30.271 -9.967 1.00 53.66 95 PRO A CA 1
ATOM 765 C C . PRO A 1 95 ? 5.866 -28.895 -9.520 1.00 53.66 95 PRO A C 1
ATOM 767 O O . PRO A 1 95 ? 6.339 -28.097 -10.332 1.00 53.66 95 PRO A O 1
ATOM 770 N N . ALA A 1 96 ? 5.852 -28.643 -8.206 1.00 56.00 96 ALA A N 1
ATOM 771 C CA . ALA A 1 96 ? 6.403 -27.439 -7.557 1.00 56.00 96 ALA A CA 1
ATOM 772 C C . ALA A 1 96 ? 7.905 -27.194 -7.851 1.00 56.00 96 ALA A C 1
ATOM 774 O O . ALA A 1 96 ? 8.449 -26.137 -7.536 1.00 56.00 96 ALA A O 1
ATOM 775 N N . ASP A 1 97 ? 8.557 -28.153 -8.504 1.00 61.78 97 ASP A N 1
ATOM 776 C CA . ASP A 1 97 ? 9.962 -28.142 -8.904 1.00 61.78 97 ASP A CA 1
ATOM 777 C C . ASP A 1 97 ? 10.217 -27.294 -10.168 1.00 61.78 97 ASP A C 1
ATOM 779 O O . ASP A 1 97 ? 11.367 -27.018 -10.512 1.00 61.78 97 ASP A O 1
ATOM 783 N N . VAL A 1 98 ? 9.160 -26.894 -10.892 1.00 66.25 98 VAL A N 1
ATOM 784 C CA . VAL A 1 98 ? 9.265 -26.216 -12.199 1.00 66.25 98 VAL A CA 1
ATOM 785 C C . VAL A 1 98 ? 8.908 -24.732 -12.121 1.00 66.25 98 VAL A C 1
ATOM 787 O O . VAL A 1 98 ? 9.585 -23.907 -12.746 1.00 66.25 98 VAL A O 1
ATOM 790 N N . VAL A 1 99 ? 7.860 -24.378 -11.372 1.00 70.19 99 VAL A N 1
ATOM 791 C CA . VAL A 1 99 ? 7.376 -22.997 -11.233 1.00 70.19 99 VAL A CA 1
ATOM 792 C C . VAL A 1 99 ? 7.197 -22.661 -9.758 1.00 70.19 99 VAL A C 1
ATOM 794 O O . VAL A 1 99 ? 6.427 -23.300 -9.050 1.00 70.19 99 VAL A O 1
ATOM 797 N N . ASN A 1 100 ? 7.897 -21.619 -9.307 1.00 78.25 100 ASN A N 1
ATOM 798 C CA . ASN A 1 100 ? 7.725 -21.070 -7.969 1.00 78.25 100 ASN A CA 1
ATOM 799 C C . ASN A 1 100 ? 6.377 -20.329 -7.885 1.00 78.25 100 ASN A C 1
ATOM 801 O O . ASN A 1 100 ? 6.158 -19.345 -8.598 1.00 78.25 100 ASN A O 1
ATOM 805 N N . GLN A 1 101 ? 5.493 -20.803 -7.004 1.00 75.00 101 GLN A N 1
ATOM 806 C CA . GLN A 1 101 ? 4.149 -20.258 -6.812 1.00 75.00 101 GLN A CA 1
ATOM 807 C C . GLN A 1 101 ? 4.165 -18.784 -6.372 1.00 75.00 101 GLN A C 1
ATOM 809 O O . GLN A 1 101 ? 3.428 -17.984 -6.941 1.00 75.00 101 GLN A O 1
ATOM 814 N N . GLU A 1 102 ? 5.045 -18.388 -5.448 1.00 80.25 102 GLU A N 1
ATOM 815 C CA . GLU A 1 102 ? 5.160 -16.988 -5.005 1.00 80.25 102 GLU A CA 1
ATOM 816 C C . GLU A 1 102 ? 5.645 -16.066 -6.132 1.00 80.25 102 GLU A C 1
ATOM 818 O O . GLU A 1 102 ? 5.203 -14.924 -6.265 1.00 80.25 102 GLU A O 1
ATOM 823 N N . GLU A 1 103 ? 6.574 -16.546 -6.965 1.00 80.12 103 GLU A N 1
ATOM 824 C CA . GLU A 1 103 ? 7.064 -15.786 -8.119 1.00 80.12 103 GLU A CA 1
ATOM 825 C C . GLU A 1 103 ? 5.962 -15.607 -9.171 1.00 80.12 103 GLU A C 1
ATOM 827 O O . GLU A 1 103 ? 5.856 -14.546 -9.790 1.00 80.12 103 GLU A O 1
ATOM 832 N N . TYR A 1 104 ? 5.130 -16.632 -9.375 1.00 81.12 104 TYR A N 1
ATOM 833 C CA . TYR A 1 104 ? 3.947 -16.532 -10.222 1.00 81.12 104 TYR A CA 1
ATOM 834 C C . TYR A 1 104 ? 2.942 -15.522 -9.658 1.00 81.12 104 TYR A C 1
ATOM 836 O O . TYR A 1 104 ? 2.548 -14.617 -10.390 1.00 81.12 104 TYR A O 1
ATOM 844 N N . GLN A 1 105 ? 2.606 -15.596 -8.368 1.00 84.12 105 GLN A N 1
ATOM 845 C CA . GLN A 1 105 ? 1.694 -14.646 -7.723 1.00 84.12 105 GLN A CA 1
ATOM 846 C C . GLN A 1 105 ? 2.190 -13.199 -7.856 1.00 84.12 105 GLN A C 1
ATOM 848 O O . GLN A 1 105 ? 1.438 -12.326 -8.284 1.00 84.12 105 GLN A O 1
ATOM 853 N N . LYS A 1 106 ? 3.482 -12.945 -7.600 1.00 85.19 106 LYS A N 1
ATOM 854 C CA . LYS A 1 106 ? 4.105 -11.622 -7.794 1.00 85.19 106 LYS A CA 1
ATOM 855 C C . LYS A 1 106 ? 4.023 -11.137 -9.240 1.00 85.19 106 LYS A C 1
ATOM 857 O O . LYS A 1 106 ? 3.817 -9.948 -9.471 1.00 85.19 106 LYS A O 1
ATOM 862 N N . LEU A 1 107 ? 4.207 -12.032 -10.211 1.00 82.69 107 LEU A N 1
ATOM 863 C CA . LEU A 1 107 ? 4.097 -11.681 -11.625 1.00 82.69 107 LEU A CA 1
ATOM 864 C C . LEU A 1 107 ? 2.652 -11.342 -12.002 1.00 82.69 107 LEU A C 1
ATOM 866 O O . LEU A 1 107 ? 2.437 -10.347 -12.686 1.00 82.69 107 LEU A O 1
ATOM 870 N N . VAL A 1 108 ? 1.678 -12.124 -11.528 1.00 84.06 108 VAL A N 1
ATOM 871 C CA . VAL A 1 108 ? 0.257 -11.849 -11.770 1.00 84.06 108 VAL A CA 1
ATOM 872 C C . VAL A 1 108 ? -0.143 -10.520 -11.140 1.00 84.06 108 VAL A C 1
ATOM 874 O O . VAL A 1 108 ? -0.736 -9.704 -11.827 1.00 84.06 108 VAL A O 1
ATOM 877 N N . LEU A 1 109 ? 0.244 -10.249 -9.888 1.00 86.12 109 LEU A N 1
ATOM 878 C CA . LEU A 1 109 ? -0.026 -8.960 -9.239 1.00 86.12 109 LEU A CA 1
ATOM 879 C C . LEU A 1 109 ? 0.593 -7.789 -10.011 1.00 86.12 109 LEU A C 1
ATOM 881 O O . LEU A 1 109 ? -0.058 -6.768 -10.206 1.00 86.12 109 LEU A O 1
ATOM 885 N N . LYS A 1 110 ? 1.827 -7.944 -10.504 1.00 84.94 110 LYS A N 1
ATOM 886 C CA . LYS A 1 110 ? 2.520 -6.901 -11.272 1.00 84.94 110 LYS A CA 1
ATOM 887 C C . LYS A 1 110 ? 1.851 -6.586 -12.613 1.00 84.94 110 LYS A C 1
ATOM 889 O O . LYS A 1 110 ? 1.889 -5.436 -13.037 1.00 84.94 110 LYS A O 1
ATOM 894 N N . GLU A 1 111 ? 1.335 -7.603 -13.294 1.00 82.12 111 GLU A N 1
ATOM 895 C CA . GLU A 1 111 ? 0.649 -7.453 -14.584 1.00 82.12 111 GLU A CA 1
ATOM 896 C C . GLU A 1 111 ? -0.864 -7.219 -14.409 1.00 82.12 111 GLU A C 1
ATOM 898 O O . GLU A 1 111 ? -1.562 -6.989 -15.390 1.00 82.12 111 GLU A O 1
ATOM 903 N N . SER A 1 112 ? -1.372 -7.271 -13.174 1.00 84.56 112 SER A N 1
ATOM 904 C CA . SER A 1 112 ? -2.747 -6.904 -12.846 1.00 84.56 112 SER A CA 1
ATOM 905 C C . SER A 1 112 ? -2.896 -5.397 -12.669 1.00 84.56 112 SER A C 1
ATOM 907 O O . SER A 1 112 ? -1.953 -4.706 -12.280 1.00 84.56 112 SER A O 1
ATOM 909 N N . ASP A 1 113 ? -4.120 -4.906 -12.834 1.00 87.06 113 ASP A N 1
ATOM 910 C CA . ASP A 1 113 ? -4.487 -3.514 -12.562 1.00 87.06 113 ASP A CA 1
ATOM 911 C C . ASP A 1 113 ? -4.697 -3.247 -11.061 1.00 87.06 113 ASP A C 1
ATOM 913 O O . ASP A 1 113 ? -5.595 -2.502 -10.670 1.00 87.06 113 ASP A O 1
ATOM 917 N N . GLN A 1 114 ? -3.894 -3.882 -10.196 1.00 90.88 114 GLN A N 1
ATOM 918 C CA . GLN A 1 114 ? -3.998 -3.685 -8.754 1.00 90.88 114 GLN A CA 1
ATOM 919 C C . GLN A 1 114 ? -3.758 -2.205 -8.424 1.00 90.88 114 GLN A C 1
ATOM 921 O O . GLN A 1 114 ? -2.686 -1.668 -8.745 1.00 90.88 114 GLN A O 1
ATOM 926 N N . PRO A 1 115 ? -4.713 -1.536 -7.754 1.00 93.12 115 PRO A N 1
ATOM 927 C CA . PRO A 1 115 ? -4.548 -0.148 -7.360 1.00 93.12 115 PRO A CA 1
ATOM 928 C C . PRO A 1 115 ? -3.298 0.028 -6.499 1.00 93.12 115 PRO A C 1
ATOM 930 O O . PRO A 1 115 ? -2.958 -0.822 -5.675 1.00 93.12 115 PRO A O 1
ATOM 933 N N . LYS A 1 116 ? -2.604 1.153 -6.674 1.00 92.38 116 LYS A N 1
ATOM 934 C CA . LYS A 1 116 ? -1.426 1.492 -5.869 1.00 92.38 116 LYS A CA 1
ATOM 935 C C . LYS A 1 116 ? -1.828 2.394 -4.721 1.00 92.38 116 LYS A C 1
ATOM 937 O O . LYS A 1 116 ? -2.540 3.373 -4.923 1.00 92.38 116 LYS A O 1
ATOM 942 N N . LYS A 1 117 ? -1.312 2.085 -3.533 1.00 93.25 117 LYS A N 1
ATOM 943 C CA . LYS A 1 117 ? -1.527 2.908 -2.346 1.00 93.25 117 LYS A CA 1
ATOM 944 C C . LYS A 1 117 ? -0.956 4.316 -2.574 1.00 93.25 117 LYS A C 1
ATOM 946 O O . LYS A 1 117 ? 0.186 4.416 -3.039 1.00 93.25 117 LYS A O 1
ATOM 951 N N . PRO A 1 118 ? -1.697 5.383 -2.236 1.00 95.00 118 PRO A N 1
ATOM 952 C CA . PRO A 1 118 ? -1.196 6.737 -2.387 1.00 95.00 118 PRO A CA 1
ATOM 953 C C . PRO A 1 118 ? -0.014 6.996 -1.437 1.00 95.00 118 PRO A C 1
ATOM 955 O O . PRO A 1 118 ? 0.074 6.391 -0.357 1.00 95.00 118 PRO A O 1
ATOM 958 N N . PRO A 1 119 ? 0.926 7.870 -1.833 1.00 94.75 119 PRO A N 1
ATOM 959 C CA . PRO A 1 119 ? 2.072 8.236 -1.008 1.00 94.75 119 PRO A CA 1
ATOM 960 C C . PRO A 1 119 ? 1.632 8.947 0.278 1.00 94.75 119 PRO A C 1
ATOM 962 O O . PRO A 1 119 ? 0.635 9.652 0.297 1.00 94.75 119 PRO A O 1
ATOM 965 N N . SER A 1 120 ? 2.386 8.803 1.368 1.00 94.94 120 SER A N 1
ATOM 966 C CA . SER A 1 120 ? 2.102 9.527 2.616 1.00 94.94 120 SER A CA 1
ATOM 967 C C . SER A 1 120 ? 2.291 11.049 2.460 1.00 94.94 120 SER A C 1
ATOM 969 O O . SER A 1 120 ? 3.031 11.472 1.568 1.00 94.94 120 SER A O 1
ATOM 971 N N . PRO A 1 121 ? 1.718 11.891 3.348 1.00 96.44 121 PRO A N 1
ATOM 972 C CA . PRO A 1 121 ? 1.771 13.356 3.223 1.00 96.44 121 PRO A CA 1
ATOM 973 C C . PRO A 1 121 ? 3.176 13.945 3.013 1.00 96.44 121 PRO A C 1
ATOM 975 O O . PRO A 1 121 ? 3.379 14.808 2.164 1.00 96.44 121 PRO A O 1
ATOM 978 N N . ASN A 1 122 ? 4.183 13.434 3.726 1.00 93.31 122 ASN A N 1
ATOM 979 C CA . ASN A 1 122 ? 5.577 13.863 3.573 1.00 93.31 122 ASN A CA 1
ATOM 980 C C . ASN A 1 122 ? 6.194 13.451 2.222 1.00 93.31 122 ASN A C 1
ATOM 982 O O . ASN A 1 122 ? 7.041 14.161 1.680 1.00 93.31 122 ASN A O 1
ATOM 986 N N . VAL A 1 123 ? 5.789 12.303 1.674 1.00 94.81 123 VAL A N 1
ATOM 987 C CA . VAL A 1 123 ? 6.236 11.831 0.358 1.00 94.81 123 VAL A CA 1
ATOM 988 C C . VAL A 1 123 ? 5.532 12.623 -0.738 1.00 94.81 123 VAL A C 1
ATOM 990 O O . VAL A 1 123 ? 6.202 13.033 -1.679 1.00 94.81 123 VAL A O 1
ATOM 993 N N . MET A 1 124 ? 4.235 12.916 -0.592 1.00 95.62 124 MET A N 1
ATOM 994 C CA . MET A 1 124 ? 3.508 13.840 -1.474 1.00 95.62 124 MET A CA 1
ATOM 995 C C . MET A 1 124 ? 4.206 15.200 -1.541 1.00 95.62 124 MET A C 1
ATOM 997 O O . MET A 1 124 ? 4.528 15.670 -2.628 1.00 95.62 124 MET A O 1
ATOM 1001 N N . PHE A 1 125 ? 4.545 15.778 -0.385 1.00 96.19 125 PHE A N 1
ATOM 1002 C CA . PHE A 1 125 ? 5.324 17.013 -0.332 1.00 96.19 125 PHE A CA 1
ATOM 1003 C C . PHE A 1 125 ? 6.685 16.872 -1.018 1.00 96.19 125 PHE A C 1
ATOM 1005 O O . PHE A 1 125 ? 7.090 17.757 -1.762 1.00 96.19 125 PHE A O 1
ATOM 1012 N N . SER A 1 126 ? 7.397 15.764 -0.797 1.00 94.62 126 SER A N 1
ATOM 1013 C CA . SER A 1 126 ? 8.703 15.535 -1.431 1.00 94.62 126 SER A CA 1
ATOM 1014 C C . SER A 1 126 ? 8.592 15.452 -2.958 1.00 94.62 126 SER A C 1
ATOM 1016 O O . SER A 1 126 ? 9.451 15.980 -3.659 1.00 94.62 126 SER A O 1
ATOM 1018 N N . LEU A 1 127 ? 7.526 14.835 -3.480 1.00 94.75 127 LEU A N 1
ATOM 1019 C CA . LEU A 1 127 ? 7.233 14.791 -4.914 1.00 94.75 127 LEU A CA 1
ATOM 1020 C C . LEU A 1 127 ? 6.972 16.196 -5.471 1.00 94.75 127 LEU A C 1
ATOM 1022 O O . LEU A 1 127 ? 7.585 16.565 -6.472 1.00 94.75 127 LEU A O 1
ATOM 1026 N N . ASP A 1 128 ? 6.142 16.990 -4.794 1.00 94.75 128 ASP A N 1
ATOM 1027 C CA . ASP A 1 128 ? 5.843 18.372 -5.192 1.00 94.75 128 ASP A CA 1
ATOM 1028 C C . ASP A 1 128 ? 7.085 19.276 -5.080 1.00 94.75 128 ASP A C 1
ATOM 1030 O O . ASP A 1 128 ? 7.314 20.148 -5.920 1.00 94.75 128 ASP A O 1
ATOM 1034 N N . TYR A 1 129 ? 7.934 19.038 -4.077 1.00 94.19 129 TYR A N 1
ATOM 1035 C CA . TYR A 1 129 ? 9.220 19.709 -3.911 1.00 94.19 129 TYR A CA 1
ATOM 1036 C C . TYR A 1 129 ? 10.155 19.402 -5.085 1.00 94.19 129 TYR A C 1
ATOM 1038 O O . TYR A 1 129 ? 10.700 20.320 -5.694 1.00 94.19 129 TYR A O 1
ATOM 1046 N N . TRP A 1 130 ? 10.307 18.129 -5.463 1.00 94.62 130 TRP A N 1
ATOM 1047 C CA . TRP A 1 130 ? 11.139 17.751 -6.609 1.00 94.62 130 TRP A CA 1
ATOM 1048 C C . TRP A 1 130 ? 10.568 18.226 -7.943 1.00 94.62 130 TRP A C 1
ATOM 1050 O O . TRP A 1 130 ? 11.343 18.519 -8.850 1.00 94.62 130 TRP A O 1
ATOM 1060 N N . ALA A 1 131 ? 9.245 18.327 -8.079 1.00 94.25 131 ALA A N 1
ATOM 1061 C CA . ALA A 1 131 ? 8.626 18.902 -9.270 1.00 94.25 131 ALA A CA 1
ATOM 1062 C C . ALA A 1 131 ? 8.987 20.389 -9.443 1.00 94.25 131 ALA A C 1
ATOM 1064 O O . ALA A 1 131 ? 9.139 20.852 -10.570 1.00 94.25 131 ALA A O 1
ATOM 1065 N N . LYS A 1 132 ? 9.168 21.124 -8.336 1.00 93.06 132 LYS A N 1
ATOM 1066 C CA . LYS A 1 132 ? 9.525 22.553 -8.339 1.00 93.06 132 LYS A CA 1
ATOM 1067 C C . LYS A 1 132 ? 11.029 22.813 -8.410 1.00 93.06 132 LYS A C 1
ATOM 1069 O O . LYS A 1 132 ? 11.454 23.740 -9.089 1.00 93.06 132 LYS A O 1
ATOM 1074 N N . HIS A 1 133 ? 11.826 22.026 -7.693 1.00 90.25 133 HIS A N 1
ATOM 1075 C CA . HIS A 1 133 ? 13.254 22.293 -7.479 1.00 90.25 133 HIS A CA 1
ATOM 1076 C C . HIS A 1 133 ? 14.183 21.314 -8.209 1.00 90.25 133 HIS A C 1
ATOM 1078 O O . HIS A 1 133 ? 15.399 21.493 -8.196 1.00 90.25 133 HIS A O 1
ATOM 1084 N N . GLY A 1 134 ? 13.631 20.279 -8.845 1.00 90.31 134 GLY A N 1
ATOM 1085 C CA . GLY A 1 134 ? 14.402 19.165 -9.382 1.00 90.31 134 GLY A CA 1
ATOM 1086 C C . GLY A 1 134 ? 14.866 18.193 -8.293 1.00 90.31 134 GLY A C 1
ATOM 1087 O O . GLY A 1 134 ? 14.709 18.416 -7.090 1.00 90.31 134 GLY A O 1
ATOM 1088 N N . LYS A 1 135 ? 15.431 17.062 -8.724 1.00 89.69 135 LYS A N 1
ATOM 1089 C CA . LYS A 1 135 ? 16.080 16.101 -7.823 1.00 89.69 135 LYS A CA 1
ATOM 1090 C C . LYS A 1 135 ? 17.562 16.427 -7.725 1.00 89.69 135 LYS A C 1
ATOM 1092 O O . LYS A 1 135 ? 18.204 16.650 -8.749 1.00 89.69 135 LYS A O 1
ATOM 1097 N N . ALA A 1 136 ? 18.102 16.395 -6.510 1.00 85.06 136 ALA A N 1
ATOM 1098 C CA . ALA A 1 136 ? 19.544 16.459 -6.328 1.00 85.06 136 ALA A CA 1
ATOM 1099 C C . ALA A 1 136 ? 20.218 15.263 -7.034 1.00 85.06 136 ALA A C 1
ATOM 1101 O O . ALA A 1 136 ? 19.656 14.164 -7.044 1.00 85.06 136 ALA A O 1
ATOM 1102 N N . PRO A 1 137 ? 21.401 15.441 -7.637 1.00 83.38 137 PRO A N 1
ATOM 1103 C CA . PRO A 1 137 ? 22.208 14.313 -8.073 1.00 83.38 137 PRO A CA 1
ATOM 1104 C C . PRO A 1 137 ? 22.767 13.576 -6.849 1.00 83.38 137 PRO A C 1
ATOM 1106 O O . PRO A 1 137 ? 23.009 14.186 -5.811 1.00 83.38 137 PRO A O 1
ATOM 1109 N N . GLY A 1 138 ? 23.001 12.271 -6.981 1.00 88.06 138 GLY A N 1
ATOM 1110 C CA . GLY A 1 138 ? 23.638 11.469 -5.938 1.00 88.06 138 GLY A CA 1
ATOM 1111 C C . GLY A 1 138 ? 22.741 10.381 -5.358 1.00 88.06 138 GLY A C 1
ATOM 1112 O O . GLY A 1 138 ? 21.822 9.871 -6.003 1.00 88.06 138 GLY A O 1
ATOM 1113 N N . SER A 1 139 ? 23.075 9.971 -4.143 1.00 90.38 139 SER A N 1
ATOM 1114 C CA . SER A 1 139 ? 22.416 8.903 -3.402 1.00 90.38 139 SER A CA 1
ATOM 1115 C C . SER A 1 139 ? 20.983 9.268 -3.001 1.00 90.38 139 SER A C 1
ATOM 1117 O O . SER A 1 139 ? 20.605 10.434 -2.892 1.00 90.38 139 SER A O 1
ATOM 1119 N N . VAL A 1 140 ? 20.171 8.249 -2.698 1.00 86.88 140 VAL A N 1
ATOM 1120 C CA . VAL A 1 140 ? 18.797 8.449 -2.203 1.00 86.88 140 VAL A CA 1
ATOM 1121 C C . VAL A 1 140 ? 18.776 9.330 -0.950 1.00 86.88 140 VAL A C 1
ATOM 1123 O O . VAL A 1 140 ? 17.873 10.148 -0.808 1.00 86.88 140 VAL A O 1
ATOM 1126 N N . ALA A 1 141 ? 19.779 9.210 -0.073 1.00 90.00 141 ALA A N 1
ATOM 1127 C CA . ALA A 1 141 ? 19.891 10.023 1.135 1.00 90.00 141 ALA A CA 1
ATOM 1128 C C . ALA A 1 141 ? 20.039 11.521 0.814 1.00 90.00 141 ALA A C 1
ATOM 1130 O O . ALA A 1 141 ? 19.398 12.351 1.454 1.00 90.00 141 ALA A O 1
ATOM 1131 N N . GLU A 1 142 ? 20.827 11.864 -0.205 1.00 89.62 142 GLU A N 1
ATOM 1132 C CA . GLU A 1 142 ? 21.019 13.248 -0.653 1.00 89.62 142 GLU A CA 1
ATOM 1133 C C . GLU A 1 142 ? 19.758 13.796 -1.332 1.00 89.62 142 GLU A C 1
ATOM 1135 O O . GLU A 1 142 ? 19.348 14.922 -1.052 1.00 89.62 142 GLU A O 1
ATOM 1140 N N . ILE A 1 143 ? 19.081 12.969 -2.136 1.00 90.94 143 ILE A N 1
ATOM 1141 C CA . ILE A 1 143 ? 17.831 13.332 -2.825 1.00 90.94 143 ILE A CA 1
ATOM 1142 C C . ILE A 1 143 ? 16.714 13.696 -1.835 1.00 90.94 143 ILE A C 1
ATOM 1144 O O . ILE A 1 143 ? 15.935 14.619 -2.092 1.00 90.94 143 ILE A O 1
ATOM 1148 N N . VAL A 1 144 ? 16.608 12.972 -0.715 1.00 92.38 144 VAL A N 1
ATOM 1149 C CA . VAL A 1 144 ? 15.525 13.170 0.268 1.00 92.38 144 VAL A CA 1
ATOM 1150 C C . VAL A 1 144 ? 15.867 14.174 1.368 1.00 92.38 144 VAL A C 1
ATOM 1152 O O . VAL A 1 144 ? 14.960 14.622 2.064 1.00 92.38 144 VAL A O 1
ATOM 1155 N N . LYS A 1 145 ? 17.140 14.552 1.544 1.00 92.94 145 LYS A N 1
ATOM 1156 C CA . LYS A 1 145 ? 17.569 15.410 2.660 1.00 92.94 145 LYS A CA 1
ATOM 1157 C C . LYS A 1 145 ? 16.845 16.759 2.667 1.00 92.94 145 LYS A C 1
ATOM 1159 O O . LYS A 1 145 ? 16.184 17.097 3.647 1.00 92.94 145 LYS A O 1
ATOM 1164 N N . ALA A 1 146 ? 16.913 17.484 1.551 1.00 90.62 146 ALA A N 1
ATOM 1165 C CA . ALA A 1 146 ? 16.310 18.807 1.413 1.00 90.62 146 ALA A CA 1
ATOM 1166 C C . ALA A 1 146 ? 14.777 18.819 1.620 1.00 90.62 146 ALA A C 1
ATOM 1168 O O . ALA A 1 146 ? 14.309 19.601 2.450 1.00 90.62 146 ALA A O 1
ATOM 1169 N N . PRO A 1 147 ? 13.967 17.958 0.963 1.00 93.19 147 PRO A N 1
ATOM 1170 C CA . PRO A 1 147 ? 12.522 17.957 1.197 1.00 93.19 147 PRO A CA 1
ATOM 1171 C C . PRO A 1 147 ? 12.151 17.533 2.623 1.00 93.19 147 PRO A C 1
ATOM 1173 O O . PRO A 1 147 ? 11.184 18.051 3.174 1.00 93.19 147 PRO A O 1
ATOM 1176 N N . VAL A 1 148 ? 12.916 16.641 3.263 1.00 93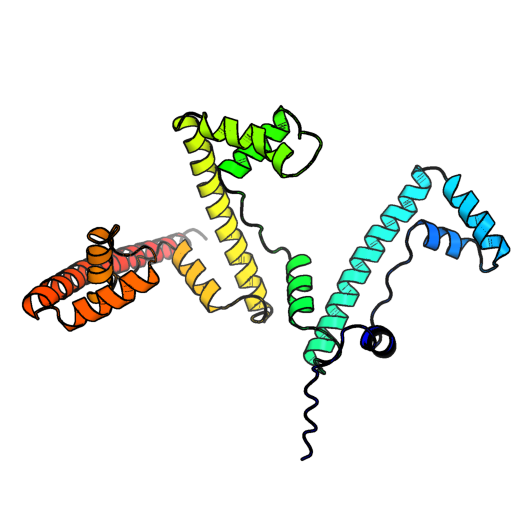.44 148 VAL A N 1
ATOM 1177 C CA . VAL A 1 148 ? 12.659 16.249 4.659 1.00 93.44 148 VAL A CA 1
ATOM 1178 C C . VAL A 1 148 ? 12.917 17.407 5.626 1.00 93.44 148 VAL A C 1
ATOM 1180 O O . VAL A 1 148 ? 12.130 17.613 6.551 1.00 93.44 148 VAL A O 1
ATOM 1183 N N . GLU A 1 149 ? 13.992 18.172 5.433 1.00 93.56 149 GLU A N 1
ATOM 1184 C CA . GLU A 1 149 ? 14.282 19.366 6.239 1.00 93.56 149 GLU A CA 1
ATOM 1185 C C . GLU A 1 149 ? 13.203 20.442 6.048 1.00 93.56 149 GLU A C 1
ATOM 1187 O O . GLU A 1 149 ? 12.684 20.975 7.031 1.00 93.56 149 GLU A O 1
ATOM 1192 N N . GLN A 1 150 ? 12.777 20.679 4.805 1.00 92.50 150 GLN A N 1
ATOM 1193 C CA . GLN A 1 150 ? 11.703 21.627 4.496 1.00 92.50 150 GLN A CA 1
ATOM 1194 C C . GLN A 1 150 ? 10.347 21.189 5.060 1.00 92.50 150 GLN A C 1
ATOM 1196 O O . GLN A 1 150 ? 9.617 22.005 5.617 1.00 92.50 150 GLN A O 1
ATOM 1201 N N . TRP A 1 151 ? 10.030 19.893 5.016 1.00 94.50 151 TRP A N 1
ATOM 1202 C CA . TRP A 1 151 ? 8.820 19.354 5.637 1.00 94.50 151 TRP A CA 1
ATOM 1203 C C . TRP A 1 151 ? 8.787 19.599 7.151 1.00 94.50 151 TRP A C 1
ATOM 1205 O O . TRP A 1 151 ? 7.729 19.900 7.701 1.00 94.50 151 TRP A O 1
ATOM 1215 N N . LYS A 1 152 ? 9.928 19.503 7.851 1.00 93.62 152 LYS A N 1
ATOM 1216 C CA . LYS A 1 152 ? 9.987 19.772 9.300 1.00 93.62 152 LYS A CA 1
ATOM 1217 C C . LYS A 1 152 ? 9.635 21.224 9.621 1.00 93.62 152 LYS A C 1
ATOM 1219 O O . LYS A 1 152 ? 8.867 21.447 10.555 1.00 93.62 152 LYS A O 1
ATOM 1224 N N . LEU A 1 153 ? 10.143 22.163 8.822 1.00 94.62 153 LEU A N 1
ATOM 1225 C CA . LEU A 1 153 ? 9.917 23.606 8.967 1.00 94.62 153 LEU A CA 1
ATOM 1226 C C . LEU A 1 153 ? 8.537 24.064 8.475 1.00 94.62 153 LEU A C 1
ATOM 1228 O O . LEU A 1 153 ? 8.109 25.172 8.794 1.00 94.62 153 LEU A O 1
ATOM 1232 N N . LEU A 1 154 ? 7.835 23.227 7.708 1.00 93.31 154 LEU A N 1
ATOM 1233 C CA . LEU A 1 154 ? 6.552 23.578 7.116 1.00 93.31 154 LEU A CA 1
ATOM 1234 C C . LEU A 1 154 ? 5.486 23.846 8.208 1.00 93.31 154 LEU A C 1
ATOM 1236 O O . LEU A 1 154 ? 5.339 23.021 9.124 1.00 93.31 154 LEU A O 1
ATOM 1240 N N . PRO A 1 155 ? 4.716 24.952 8.117 1.00 95.12 155 PRO A N 1
ATOM 1241 C CA . PRO A 1 155 ? 3.634 25.251 9.052 1.00 95.12 155 PRO A CA 1
ATOM 1242 C C . PRO A 1 155 ? 2.571 24.152 9.082 1.00 95.12 155 PRO A C 1
ATOM 1244 O O . PRO A 1 155 ? 2.275 23.536 8.057 1.00 95.12 155 PRO A O 1
ATOM 1247 N N . GLU A 1 156 ? 1.927 23.963 10.235 1.00 93.12 156 GLU A N 1
ATOM 1248 C CA . GLU A 1 156 ? 0.919 22.906 10.405 1.00 93.12 156 GLU A CA 1
ATOM 1249 C C . GLU A 1 156 ? -0.251 23.052 9.426 1.00 93.12 156 GLU A C 1
ATOM 1251 O O . GLU A 1 156 ? -0.706 22.073 8.849 1.00 93.12 156 GLU A O 1
ATOM 1256 N N . LYS A 1 157 ? -0.664 24.290 9.127 1.00 94.06 157 LYS A N 1
ATOM 1257 C CA . LYS A 1 157 ? -1.709 24.573 8.131 1.00 94.06 157 LYS A CA 1
ATOM 1258 C C . LYS A 1 157 ? -1.358 24.060 6.729 1.00 94.06 157 LYS A C 1
ATOM 1260 O O . LYS A 1 157 ? -2.238 23.608 6.004 1.00 94.06 157 LYS A O 1
ATOM 1265 N N . GLU A 1 158 ? -0.089 24.122 6.335 1.00 93.25 158 GLU A N 1
ATOM 1266 C CA . GLU A 1 158 ? 0.358 23.613 5.035 1.00 93.25 158 GLU A CA 1
ATOM 1267 C C . GLU A 1 158 ? 0.524 22.089 5.064 1.00 93.25 158 GLU A C 1
ATOM 1269 O O . GLU A 1 158 ? 0.138 21.420 4.108 1.00 93.25 158 GLU A O 1
ATOM 1274 N N . LYS A 1 159 ? 1.000 21.514 6.179 1.00 93.69 159 LYS A N 1
ATOM 1275 C CA . LYS A 1 159 ? 1.016 20.053 6.391 1.00 93.69 159 LYS A CA 1
ATOM 1276 C C . LYS A 1 159 ? -0.392 19.456 6.339 1.00 93.69 159 LYS A C 1
ATOM 1278 O O . LYS A 1 159 ? -0.583 18.390 5.750 1.00 93.69 159 LYS A O 1
ATOM 1283 N N . GLN A 1 160 ? -1.374 20.169 6.889 1.00 95.06 160 GLN A N 1
ATOM 1284 C CA . GLN A 1 160 ? -2.777 19.769 6.912 1.00 95.06 160 GLN A CA 1
ATOM 1285 C C . GLN A 1 160 ? -3.338 19.563 5.498 1.00 95.06 160 GLN A C 1
ATOM 1287 O O . GLN A 1 160 ? -4.009 18.563 5.261 1.00 95.06 160 GLN A O 1
ATOM 1292 N N . LYS A 1 161 ? -2.971 20.409 4.524 1.00 96.25 161 LYS A N 1
ATOM 1293 C CA . LYS A 1 161 ? -3.381 20.232 3.118 1.00 96.25 161 LYS A CA 1
ATOM 1294 C C . LYS A 1 161 ? -2.954 18.875 2.551 1.00 96.25 161 LYS A C 1
ATOM 1296 O O . LYS A 1 161 ? -3.744 18.205 1.893 1.00 96.25 161 LYS A O 1
ATOM 1301 N N . TYR A 1 162 ? -1.722 18.444 2.832 1.00 96.12 162 TYR A N 1
ATOM 1302 C CA . TYR A 1 162 ? -1.236 17.125 2.408 1.00 96.12 162 TYR A CA 1
ATOM 1303 C C . TYR A 1 162 ? -1.911 15.987 3.178 1.00 96.12 162 TYR A C 1
ATOM 1305 O O . TYR A 1 162 ? -2.145 14.926 2.609 1.00 96.12 162 TYR A O 1
ATOM 1313 N N . SER A 1 163 ? -2.242 16.202 4.455 1.00 94.81 163 SER A N 1
ATOM 1314 C CA . SER A 1 163 ? -3.019 15.249 5.256 1.00 94.81 163 SER A CA 1
ATOM 1315 C C . SER A 1 163 ? -4.413 15.022 4.664 1.00 94.81 163 SER A C 1
ATOM 1317 O O . SER A 1 163 ? -4.829 13.879 4.484 1.00 94.81 163 SER A O 1
ATOM 1319 N N . ASP A 1 164 ? -5.115 16.091 4.288 1.00 95.56 164 ASP A N 1
ATOM 1320 C CA . ASP A 1 164 ? -6.470 15.998 3.737 1.00 95.56 164 ASP A CA 1
ATOM 1321 C C . ASP A 1 164 ? -6.479 15.455 2.304 1.00 95.56 164 ASP A C 1
ATOM 1323 O O . ASP A 1 164 ? -7.300 14.592 1.972 1.00 95.56 164 ASP A O 1
ATOM 1327 N N . ARG A 1 165 ? -5.493 15.846 1.485 1.00 95.75 165 ARG A N 1
ATOM 1328 C CA . ARG A 1 165 ? -5.246 15.217 0.180 1.00 95.75 165 ARG A CA 1
ATOM 1329 C C . ARG A 1 165 ? -5.011 13.713 0.329 1.00 95.75 165 ARG A C 1
ATOM 1331 O O . ARG A 1 165 ? -5.637 12.925 -0.371 1.00 95.75 165 ARG A O 1
ATOM 1338 N N . PHE A 1 166 ? -4.162 13.307 1.274 1.00 96.75 166 PHE A N 1
ATOM 1339 C CA . PHE A 1 166 ? -3.893 11.896 1.538 1.00 96.75 166 PHE A CA 1
ATOM 1340 C C . PHE A 1 166 ? -5.150 11.128 1.952 1.00 96.75 166 PHE A C 1
ATOM 1342 O O . PHE A 1 166 ? -5.363 10.030 1.449 1.00 96.75 166 PHE A O 1
ATOM 1349 N N . LYS A 1 167 ? -6.000 11.684 2.825 1.00 94.25 167 LYS A N 1
ATOM 1350 C CA . LYS A 1 167 ? -7.273 11.043 3.205 1.00 94.25 167 LYS A CA 1
ATOM 1351 C C . LYS A 1 167 ? -8.178 10.820 1.993 1.00 94.25 167 LYS A C 1
ATOM 1353 O O . LYS A 1 167 ? -8.728 9.732 1.853 1.00 94.25 167 LYS A O 1
ATOM 1358 N N . THR A 1 168 ? -8.282 11.823 1.124 1.00 94.56 168 THR A N 1
ATOM 1359 C CA . THR A 1 168 ? -9.104 11.767 -0.094 1.00 94.56 168 THR A CA 1
ATOM 1360 C C . THR A 1 168 ? -8.583 10.698 -1.055 1.00 94.56 168 THR A C 1
ATOM 1362 O O . THR A 1 168 ? -9.307 9.765 -1.394 1.00 94.56 168 THR A O 1
ATOM 1365 N N . GLU A 1 169 ? -7.292 10.745 -1.401 1.00 96.25 169 GLU A N 1
ATOM 1366 C CA . GLU A 1 169 ? -6.676 9.748 -2.288 1.00 96.25 169 GLU A CA 1
ATOM 1367 C C . GLU A 1 169 ? -6.703 8.334 -1.678 1.00 96.25 169 GLU A C 1
ATOM 1369 O O . GLU A 1 169 ? -6.816 7.340 -2.396 1.00 96.25 169 GLU A O 1
ATOM 1374 N N . MET A 1 170 ? -6.615 8.211 -0.347 1.00 94.94 170 MET A N 1
ATOM 1375 C CA . MET A 1 170 ? -6.747 6.927 0.349 1.00 94.94 170 MET A CA 1
ATOM 1376 C C . MET A 1 170 ? -8.154 6.346 0.232 1.00 94.94 170 MET A C 1
ATOM 1378 O O . MET A 1 170 ? -8.280 5.126 0.126 1.00 94.94 170 MET A O 1
ATOM 1382 N N . LEU A 1 171 ? -9.190 7.184 0.269 1.00 92.38 171 LEU A N 1
ATOM 1383 C CA . LEU A 1 171 ? -10.573 6.750 0.095 1.00 92.38 171 LEU A CA 1
ATOM 1384 C C . LEU A 1 171 ? -10.805 6.264 -1.339 1.00 92.38 171 LEU A C 1
ATOM 1386 O O . LEU A 1 171 ? -11.255 5.135 -1.527 1.00 92.38 171 LEU A O 1
ATOM 1390 N N . GLU A 1 172 ? -10.374 7.035 -2.339 1.00 93.38 172 GLU A N 1
ATOM 1391 C CA . GLU A 1 172 ? -10.421 6.611 -3.745 1.00 93.38 172 GLU A CA 1
ATOM 1392 C C . GLU A 1 172 ? -9.655 5.304 -3.984 1.00 93.38 172 GLU A C 1
ATOM 1394 O O . GLU A 1 172 ? -10.113 4.414 -4.703 1.00 93.38 172 GLU A O 1
ATOM 1399 N N . TYR A 1 173 ? -8.473 5.169 -3.377 1.00 95.44 173 TYR A N 1
ATOM 1400 C CA . TYR A 1 173 ? -7.682 3.946 -3.444 1.00 95.44 173 TYR A CA 1
ATOM 1401 C C . TYR A 1 173 ? -8.438 2.747 -2.869 1.00 95.44 173 TYR A C 1
ATOM 1403 O O . TYR A 1 173 ? -8.442 1.686 -3.490 1.00 95.44 173 TYR A O 1
ATOM 1411 N N . LYS A 1 174 ? -9.080 2.902 -1.705 1.00 93.44 174 LYS A N 1
ATOM 1412 C CA . LYS A 1 174 ? -9.864 1.831 -1.078 1.00 93.44 174 LYS A CA 1
ATOM 1413 C C . LYS A 1 174 ? -11.060 1.420 -1.935 1.00 93.44 174 LYS A C 1
ATOM 1415 O O . LYS A 1 174 ? -11.292 0.222 -2.058 1.00 93.44 174 LYS A O 1
ATOM 1420 N N . MET A 1 175 ? -11.752 2.371 -2.567 1.00 91.38 175 MET A N 1
ATOM 1421 C CA . MET A 1 175 ? -12.837 2.075 -3.512 1.00 91.38 175 MET A CA 1
ATOM 1422 C C . MET A 1 175 ? -12.329 1.254 -4.702 1.00 91.38 175 MET A C 1
ATOM 1424 O O . MET A 1 175 ? -12.792 0.143 -4.928 1.00 91.38 175 MET A O 1
ATOM 1428 N N . LYS A 1 176 ? -11.274 1.722 -5.381 1.00 94.69 176 LYS A N 1
ATOM 1429 C CA . LYS A 1 176 ? -10.663 0.974 -6.496 1.00 94.69 176 LYS A CA 1
ATOM 1430 C C . LYS A 1 176 ? -10.177 -0.410 -6.056 1.00 94.69 176 LYS A C 1
ATOM 1432 O O . LYS A 1 176 ? -10.218 -1.368 -6.826 1.00 94.69 176 LYS A O 1
ATOM 1437 N N . LEU A 1 177 ? -9.666 -0.518 -4.827 1.00 94.00 177 LEU A N 1
ATOM 1438 C CA . LEU A 1 177 ? -9.187 -1.779 -4.270 1.00 94.00 177 LEU A CA 1
ATOM 1439 C C . LEU A 1 177 ? -10.337 -2.756 -4.018 1.00 94.00 177 LEU A C 1
ATOM 1441 O O . LEU A 1 177 ? -10.143 -3.948 -4.245 1.00 94.00 177 LEU A O 1
ATOM 1445 N N . LEU A 1 178 ? -11.506 -2.278 -3.582 1.00 93.19 178 LEU A N 1
ATOM 1446 C CA . LEU A 1 178 ? -12.711 -3.099 -3.459 1.00 93.19 178 LEU A CA 1
ATOM 1447 C C . LEU A 1 178 ? -13.110 -3.698 -4.805 1.00 93.19 178 LEU A C 1
ATOM 1449 O O . LEU A 1 178 ? -13.224 -4.920 -4.893 1.00 93.19 178 LEU A O 1
ATOM 1453 N N . ASP A 1 179 ? -13.226 -2.871 -5.843 1.00 92.12 179 ASP A N 1
ATOM 1454 C CA . ASP A 1 179 ? -13.606 -3.324 -7.187 1.00 92.12 179 ASP A CA 1
ATOM 1455 C C . ASP A 1 179 ? -12.613 -4.355 -7.727 1.00 92.12 179 ASP A C 1
ATOM 1457 O O . ASP A 1 179 ? -12.988 -5.421 -8.225 1.00 92.12 179 ASP A O 1
ATOM 1461 N N . TRP A 1 180 ? -11.316 -4.075 -7.567 1.00 94.56 180 TRP A N 1
ATOM 1462 C CA . TRP A 1 180 ? -10.266 -4.994 -7.985 1.00 94.56 180 TRP A CA 1
ATOM 1463 C C . TRP A 1 180 ? -10.339 -6.323 -7.222 1.00 94.56 180 TRP A C 1
ATOM 1465 O O . TRP A 1 180 ? -10.304 -7.387 -7.843 1.00 94.56 180 TRP A O 1
ATOM 1475 N N . LYS A 1 181 ? -10.483 -6.292 -5.890 1.00 92.75 181 LYS A N 1
ATOM 1476 C CA . LYS A 1 181 ? -10.593 -7.505 -5.065 1.00 92.75 181 LYS A CA 1
ATOM 1477 C C . LYS A 1 181 ? -11.837 -8.320 -5.421 1.00 92.75 181 LYS A C 1
ATOM 1479 O O . LYS A 1 181 ? -11.717 -9.533 -5.591 1.00 92.75 181 LYS A O 1
ATOM 1484 N N . ALA A 1 182 ? -12.985 -7.669 -5.603 1.00 90.69 182 ALA A N 1
ATOM 1485 C CA . ALA A 1 182 ? -14.218 -8.312 -6.049 1.00 90.69 182 ALA A CA 1
ATOM 1486 C C . ALA A 1 182 ? -14.021 -9.004 -7.408 1.00 90.69 182 ALA A C 1
ATOM 1488 O O . ALA A 1 182 ? -14.334 -10.186 -7.556 1.00 90.69 182 ALA A O 1
ATOM 1489 N N . GLY A 1 183 ? -13.396 -8.316 -8.372 1.00 90.44 183 GLY A N 1
ATOM 1490 C CA . GLY A 1 183 ? -13.075 -8.880 -9.684 1.00 90.44 183 GLY A CA 1
ATOM 1491 C C . GLY A 1 183 ? -12.107 -10.068 -9.627 1.00 90.44 183 GLY A C 1
ATOM 1492 O O . GLY A 1 183 ? -12.233 -11.004 -10.418 1.00 90.44 183 GLY A O 1
ATOM 1493 N N . MET A 1 184 ? -11.153 -10.074 -8.693 1.00 90.62 184 MET A N 1
ATOM 1494 C CA . MET A 1 184 ? -10.243 -11.207 -8.486 1.00 90.62 184 MET A CA 1
ATOM 1495 C C . MET A 1 184 ? -10.957 -12.408 -7.858 1.00 90.62 184 MET A C 1
ATOM 1497 O O . MET A 1 184 ? -10.764 -13.533 -8.322 1.00 90.62 184 MET A O 1
ATOM 1501 N N . ILE A 1 185 ? -11.819 -12.178 -6.864 1.00 89.75 185 ILE A N 1
ATOM 1502 C CA . ILE A 1 185 ? -12.634 -13.228 -6.233 1.00 89.75 185 ILE A CA 1
ATOM 1503 C C . ILE A 1 185 ? -13.597 -13.846 -7.255 1.00 89.75 185 ILE A C 1
ATOM 1505 O O . ILE A 1 185 ? -13.653 -15.069 -7.361 1.00 89.75 185 ILE A O 1
ATOM 1509 N N . ALA A 1 186 ? -14.271 -13.031 -8.075 1.00 88.19 186 ALA A N 1
ATOM 1510 C CA . ALA A 1 186 ? -15.157 -13.505 -9.142 1.00 88.19 186 ALA A CA 1
ATOM 1511 C C . ALA A 1 186 ? -14.425 -14.368 -10.189 1.00 88.19 186 ALA A C 1
ATOM 1513 O O . ALA A 1 186 ? -14.990 -15.311 -10.735 1.00 88.19 186 ALA A O 1
ATOM 1514 N N . LYS A 1 187 ? -13.136 -14.094 -10.430 1.00 86.62 187 LYS A N 1
ATOM 1515 C CA . LYS A 1 187 ? -12.252 -14.906 -11.288 1.00 86.62 187 LYS A CA 1
ATOM 1516 C C . LYS A 1 187 ? -11.669 -16.140 -10.576 1.00 86.62 187 LYS A C 1
ATOM 1518 O O . LYS A 1 187 ? -10.791 -16.795 -11.133 1.00 86.62 187 LYS A O 1
ATOM 1523 N N . GLY A 1 188 ? -12.091 -16.434 -9.344 1.00 84.69 188 GLY A N 1
ATOM 1524 C CA . GLY A 1 188 ? -11.595 -17.553 -8.537 1.00 84.69 188 GLY A CA 1
ATOM 1525 C C . GLY A 1 188 ? -10.159 -17.382 -8.025 1.00 84.69 188 GLY A C 1
ATOM 1526 O O . GLY A 1 188 ? -9.545 -18.353 -7.588 1.00 84.69 188 GLY A O 1
ATOM 1527 N N . ARG A 1 189 ? -9.595 -16.167 -8.071 1.00 84.50 189 ARG A N 1
ATOM 1528 C CA . ARG A 1 189 ? -8.204 -15.871 -7.677 1.00 84.50 189 ARG A CA 1
ATOM 1529 C C . ARG A 1 189 ? -8.060 -15.603 -6.179 1.00 84.50 189 ARG A C 1
ATOM 1531 O O . ARG A 1 189 ? -7.456 -14.610 -5.763 1.00 84.50 189 ARG A O 1
ATOM 1538 N N . THR A 1 190 ? -8.587 -16.508 -5.358 1.00 84.75 190 THR A N 1
ATOM 1539 C CA . THR A 1 190 ? -8.413 -16.458 -3.895 1.00 84.75 190 THR A CA 1
ATOM 1540 C C . THR A 1 190 ? -6.973 -16.761 -3.458 1.00 84.75 190 THR A C 1
ATOM 1542 O O . THR A 1 190 ? -6.608 -16.546 -2.309 1.00 84.75 190 THR A O 1
ATOM 1545 N N . ASP A 1 191 ? -6.119 -17.205 -4.388 1.00 82.94 191 ASP A N 1
ATOM 1546 C CA . ASP A 1 191 ? -4.669 -17.319 -4.210 1.00 82.94 191 ASP A CA 1
ATOM 1547 C C . ASP A 1 191 ? -3.953 -15.959 -4.144 1.00 82.94 191 ASP A C 1
ATOM 1549 O O . ASP A 1 191 ? -2.790 -15.909 -3.739 1.00 82.94 191 ASP A O 1
ATOM 1553 N N . LEU A 1 192 ? -4.613 -14.881 -4.581 1.00 85.06 192 LEU A N 1
ATOM 1554 C CA . LEU A 1 192 ? -4.065 -13.520 -4.640 1.00 85.06 192 LEU A CA 1
ATOM 1555 C C . LEU A 1 192 ? -4.774 -12.536 -3.717 1.00 85.06 192 LEU A C 1
ATOM 1557 O O . LEU A 1 192 ? -4.175 -11.537 -3.318 1.00 85.06 192 LEU A O 1
ATOM 1561 N N . VAL A 1 193 ? -6.044 -12.795 -3.423 1.00 88.50 193 VAL A N 1
ATOM 1562 C CA . VAL A 1 193 ? -6.878 -11.953 -2.574 1.00 88.50 193 VAL A CA 1
ATOM 1563 C C . VAL A 1 193 ? -7.502 -12.825 -1.508 1.00 88.50 193 VAL A C 1
ATOM 1565 O O . VAL A 1 193 ? -8.198 -13.785 -1.824 1.00 88.50 193 VAL A O 1
ATOM 1568 N N . ASP A 1 194 ? -7.279 -12.453 -0.254 1.00 89.44 194 ASP A N 1
ATOM 1569 C CA . ASP A 1 194 ? -7.952 -13.074 0.875 1.00 89.44 194 ASP A CA 1
ATOM 1570 C C . ASP A 1 194 ? -9.417 -12.586 0.934 1.00 89.44 194 ASP A C 1
ATOM 1572 O O . ASP A 1 194 ? -9.649 -11.375 1.074 1.00 89.44 194 ASP A O 1
ATOM 1576 N N . PRO A 1 195 ? -10.417 -13.485 0.818 1.00 86.88 195 PRO A N 1
ATOM 1577 C CA . PRO A 1 195 ? -11.828 -13.121 0.931 1.00 86.88 195 PRO A CA 1
ATOM 1578 C C . PRO A 1 195 ? -12.186 -12.451 2.263 1.00 86.88 195 PRO A C 1
ATOM 1580 O O . PRO A 1 195 ? -13.064 -11.587 2.289 1.00 86.88 195 PRO A O 1
ATOM 1583 N N . GLU A 1 196 ? -11.499 -12.793 3.356 1.00 88.56 196 GLU A N 1
ATOM 1584 C CA . GLU A 1 196 ? -11.743 -12.160 4.654 1.00 88.56 196 GLU A CA 1
ATOM 1585 C C . GLU A 1 196 ? -11.224 -10.717 4.657 1.00 88.56 196 GLU A C 1
ATOM 1587 O O . GLU A 1 196 ? -11.913 -9.804 5.106 1.00 88.56 196 GLU A O 1
ATOM 1592 N N . GLU A 1 197 ? -10.056 -10.462 4.063 1.00 89.88 197 GLU A N 1
ATOM 1593 C CA . GLU A 1 197 ? -9.532 -9.100 3.914 1.00 89.88 197 GLU A CA 1
ATOM 1594 C C . GLU A 1 197 ? -10.436 -8.236 3.015 1.00 89.88 197 GLU A C 1
ATOM 1596 O O . GLU A 1 197 ? -10.568 -7.030 3.234 1.00 89.88 197 GLU A O 1
ATOM 1601 N N . TYR A 1 198 ? -11.069 -8.834 2.000 1.00 89.75 198 TYR A N 1
ATOM 1602 C CA . TYR A 1 198 ? -12.097 -8.162 1.201 1.00 89.75 198 TYR A CA 1
ATOM 1603 C C . TYR A 1 198 ? -13.328 -7.821 2.048 1.00 89.75 198 TYR A C 1
ATOM 1605 O O . TYR A 1 198 ? -13.736 -6.661 2.074 1.00 89.75 198 TYR A O 1
ATOM 1613 N N . LYS A 1 199 ? -13.864 -8.786 2.803 1.00 87.94 199 LYS A N 1
ATOM 1614 C CA . LYS A 1 199 ? -15.017 -8.578 3.692 1.00 87.94 199 LYS A CA 1
ATOM 1615 C C . LYS A 1 199 ? -14.765 -7.472 4.720 1.00 87.94 199 LYS A C 1
ATOM 1617 O O . LYS A 1 199 ? -15.627 -6.622 4.928 1.00 87.94 199 LYS A O 1
ATOM 1622 N N . GLN A 1 200 ? -13.577 -7.440 5.322 1.00 88.94 200 GLN A N 1
ATOM 1623 C CA . GLN A 1 200 ? -13.199 -6.393 6.274 1.00 88.94 200 GLN A CA 1
ATOM 1624 C C . GLN A 1 200 ? -13.098 -5.012 5.620 1.00 88.94 200 GLN A C 1
ATOM 1626 O O . GLN A 1 200 ? -13.479 -4.013 6.231 1.00 88.94 200 GLN A O 1
ATOM 1631 N N . LEU A 1 201 ? -12.612 -4.941 4.378 1.00 90.19 201 LEU A N 1
ATOM 1632 C CA . LEU A 1 201 ? -12.558 -3.685 3.635 1.00 90.19 201 LEU A CA 1
ATOM 1633 C C . LEU A 1 201 ? -13.959 -3.194 3.246 1.00 90.19 201 LEU A C 1
ATOM 1635 O O . LEU A 1 201 ? -14.222 -2.000 3.358 1.00 90.19 201 LEU A O 1
ATOM 1639 N N . VAL A 1 202 ? -14.861 -4.097 2.839 1.00 89.19 202 VAL A N 1
ATOM 1640 C CA . VAL A 1 202 ? -16.275 -3.768 2.573 1.00 89.19 202 VAL A CA 1
ATOM 1641 C C . VAL A 1 202 ? -16.911 -3.201 3.837 1.00 89.19 202 VAL A C 1
ATOM 1643 O O . VAL A 1 202 ? -17.504 -2.127 3.798 1.00 89.19 202 VAL A O 1
ATOM 1646 N N . LEU A 1 203 ? -16.704 -3.869 4.975 1.00 87.88 203 LEU A N 1
ATOM 1647 C CA . LEU A 1 203 ? -17.200 -3.411 6.267 1.00 87.88 203 LEU A CA 1
ATOM 1648 C C . LEU A 1 203 ? -16.664 -2.017 6.622 1.00 87.88 203 LEU A C 1
ATOM 1650 O O . LEU A 1 203 ? -17.433 -1.139 7.001 1.00 87.88 203 LEU A O 1
ATOM 1654 N N . GLU A 1 204 ? -15.358 -1.784 6.461 1.00 88.12 204 GLU A N 1
ATOM 1655 C CA . GLU A 1 204 ? -14.746 -0.476 6.716 1.00 88.12 204 GLU A CA 1
ATOM 1656 C C . GLU A 1 204 ? -15.325 0.632 5.823 1.00 88.12 204 GLU A C 1
ATOM 1658 O O . GLU A 1 204 ? -15.525 1.748 6.297 1.00 88.12 204 GLU A O 1
ATOM 1663 N N . MET A 1 205 ? -15.590 0.330 4.551 1.00 88.31 205 MET A N 1
ATOM 1664 C CA . MET A 1 205 ? -16.091 1.297 3.572 1.00 88.31 205 MET A CA 1
ATOM 1665 C C . MET A 1 205 ? -17.601 1.539 3.667 1.00 88.31 205 MET A C 1
ATOM 1667 O O . MET A 1 205 ? -18.049 2.627 3.329 1.00 88.31 205 MET A O 1
ATOM 1671 N N . SER A 1 206 ? -18.371 0.568 4.164 1.00 85.62 206 SER A N 1
ATOM 1672 C CA . SER A 1 206 ? -19.831 0.666 4.320 1.00 85.62 206 SER A CA 1
ATOM 1673 C C . SER A 1 206 ? -20.288 1.675 5.380 1.00 85.62 206 SER A C 1
ATOM 1675 O O . SER A 1 206 ? -21.473 1.977 5.486 1.00 85.62 206 SER A O 1
ATOM 1677 N N . GLY A 1 207 ? -19.369 2.152 6.226 1.00 83.69 207 GLY A N 1
ATOM 1678 C CA . GLY A 1 207 ? -19.713 2.989 7.374 1.00 83.69 207 GLY A CA 1
ATOM 1679 C C . GLY A 1 207 ? -20.484 2.249 8.474 1.00 83.69 207 GLY A C 1
ATOM 1680 O O . GLY A 1 207 ? -20.848 2.883 9.465 1.00 83.69 207 GLY A O 1
ATOM 1681 N N . GLN A 1 208 ? -20.692 0.930 8.345 1.00 86.50 208 GLN A N 1
ATOM 1682 C CA . GLN A 1 208 ? -21.402 0.136 9.341 1.00 86.50 208 GLN A CA 1
ATOM 1683 C C . GLN A 1 208 ? -20.746 0.318 10.721 1.00 86.50 208 GLN A C 1
ATOM 1685 O O . GLN A 1 208 ? -19.522 0.161 10.861 1.00 86.50 208 GLN A O 1
ATOM 1690 N N . PRO A 1 209 ? -21.532 0.639 11.767 1.00 86.94 209 PRO A N 1
ATOM 1691 C CA . PRO A 1 209 ? -21.011 0.767 13.116 1.00 86.94 209 PRO A CA 1
ATOM 1692 C C . PRO A 1 209 ? -20.259 -0.501 13.541 1.00 86.94 209 PRO A C 1
ATOM 1694 O O . PRO A 1 209 ? -20.686 -1.622 13.268 1.00 86.94 209 PRO A O 1
ATOM 1697 N N . LYS A 1 210 ? -19.131 -0.335 14.239 1.00 87.56 210 LYS A N 1
ATOM 1698 C CA . LYS A 1 210 ? -18.368 -1.462 14.794 1.00 87.56 210 LYS A CA 1
ATOM 1699 C C . LYS A 1 210 ? -18.865 -1.811 16.198 1.00 87.56 210 LYS A C 1
ATOM 1701 O O . LYS A 1 210 ? -19.171 -0.885 16.959 1.00 87.56 210 LYS A O 1
ATOM 1706 N N . PRO A 1 211 ? -18.887 -3.106 16.565 1.00 89.06 211 PRO A N 1
ATOM 1707 C CA . PRO A 1 211 ? -19.213 -3.509 17.923 1.00 89.06 211 PRO A CA 1
ATOM 1708 C C . PRO A 1 211 ? -18.180 -2.943 18.906 1.00 89.06 211 PRO A C 1
ATOM 1710 O O . PRO A 1 211 ? -17.005 -2.766 18.544 1.00 89.06 211 PRO A O 1
ATOM 1713 N N . PRO A 1 212 ? -18.585 -2.655 20.151 1.00 91.50 212 PRO A N 1
ATOM 1714 C CA . PRO A 1 212 ? -17.658 -2.168 21.152 1.00 91.50 212 PRO A CA 1
ATOM 1715 C C . PRO A 1 212 ? -16.631 -3.253 21.508 1.00 91.50 212 PRO A C 1
ATOM 1717 O O . PRO A 1 212 ? -16.917 -4.454 21.431 1.00 91.50 212 PRO A O 1
ATOM 1720 N N . PRO A 1 213 ? -15.411 -2.853 21.900 1.00 91.56 213 PRO A N 1
ATOM 1721 C CA . PRO A 1 213 ? -14.405 -3.798 22.356 1.00 91.56 213 PRO A CA 1
ATOM 1722 C C . PRO A 1 213 ? -14.895 -4.520 23.614 1.00 91.56 213 PRO A C 1
ATOM 1724 O O . PRO A 1 213 ? -15.468 -3.900 24.503 1.00 91.56 213 PRO A O 1
ATOM 1727 N N . ALA A 1 214 ? -14.618 -5.820 23.719 1.00 93.38 214 ALA A N 1
ATOM 1728 C CA . ALA A 1 214 ? -14.943 -6.593 24.916 1.00 93.38 214 ALA A CA 1
ATOM 1729 C C . ALA A 1 214 ? -14.327 -5.972 26.188 1.00 93.38 214 ALA A C 1
ATOM 1731 O O . ALA A 1 214 ? -13.265 -5.346 26.132 1.00 93.38 214 ALA A O 1
ATOM 1732 N N . ALA A 1 215 ? -14.944 -6.221 27.346 1.00 93.75 215 ALA A N 1
ATOM 1733 C CA . ALA A 1 215 ? -14.548 -5.657 28.644 1.00 93.75 215 ALA A CA 1
ATOM 1734 C C . ALA A 1 215 ? -13.039 -5.783 28.962 1.00 93.75 215 ALA A C 1
ATOM 1736 O O . ALA A 1 215 ? -12.407 -4.836 29.424 1.00 93.75 215 ALA A O 1
ATOM 1737 N N . HIS A 1 216 ? -12.409 -6.916 28.639 1.00 91.94 216 HIS A N 1
ATOM 1738 C CA . HIS A 1 216 ? -10.968 -7.093 28.860 1.00 91.94 216 HIS A CA 1
ATOM 1739 C C . HIS A 1 216 ? -10.100 -6.222 27.928 1.00 91.94 216 HIS A C 1
ATOM 1741 O O . HIS A 1 216 ? -9.038 -5.755 28.329 1.00 91.94 216 HIS A O 1
ATOM 1747 N N . LEU A 1 217 ? -10.537 -5.968 26.687 1.00 92.56 217 LEU A N 1
ATOM 1748 C CA . LEU A 1 217 ? -9.839 -5.078 25.748 1.00 92.56 217 LEU A CA 1
ATOM 1749 C C . LEU A 1 217 ? -9.980 -3.613 26.163 1.00 92.56 217 LEU A C 1
ATOM 1751 O O . LEU A 1 217 ? -9.054 -2.827 25.967 1.00 92.56 217 LEU A O 1
ATOM 1755 N N . MET A 1 218 ? -11.129 -3.254 26.733 1.00 93.56 218 MET A N 1
ATOM 1756 C CA . MET A 1 218 ? -11.342 -1.961 27.376 1.00 93.56 218 MET A CA 1
ATOM 1757 C C . MET A 1 218 ? -10.346 -1.750 28.517 1.00 93.56 218 MET A C 1
ATOM 1759 O O . MET A 1 218 ? -9.627 -0.753 28.507 1.00 93.56 218 MET A O 1
ATOM 1763 N N . PHE A 1 219 ? -10.217 -2.733 29.412 1.00 94.38 219 PHE A N 1
ATOM 1764 C CA . PHE A 1 219 ? -9.197 -2.718 30.458 1.00 94.38 219 PHE A CA 1
ATOM 1765 C C . PHE A 1 219 ? -7.782 -2.612 29.880 1.00 94.38 219 PHE A C 1
ATOM 1767 O O . PHE A 1 219 ? -6.999 -1.792 30.340 1.00 94.38 219 PHE A O 1
ATOM 1774 N N . TYR A 1 220 ? -7.440 -3.376 28.837 1.00 91.19 220 TYR A N 1
ATOM 1775 C CA . TYR A 1 220 ? -6.108 -3.285 28.229 1.00 91.19 220 TYR A CA 1
ATOM 1776 C C . TYR A 1 220 ? -5.809 -1.905 27.646 1.00 91.19 220 TYR A C 1
ATOM 1778 O O . TYR A 1 220 ? -4.666 -1.460 27.724 1.00 91.19 220 TYR A O 1
ATOM 1786 N N . ARG A 1 221 ? -6.804 -1.218 27.071 1.00 90.38 221 ARG A N 1
ATOM 1787 C CA . ARG A 1 221 ? -6.636 0.158 26.581 1.00 90.38 221 ARG A CA 1
ATOM 1788 C C . ARG A 1 221 ? -6.359 1.127 27.722 1.00 90.38 221 ARG A C 1
ATOM 1790 O O . ARG A 1 221 ? -5.429 1.924 27.602 1.00 90.38 221 ARG A O 1
ATOM 1797 N N . ASP A 1 222 ? -7.117 1.021 28.805 1.00 91.75 222 ASP A N 1
ATOM 1798 C CA . ASP A 1 222 ? -6.986 1.896 29.972 1.00 91.75 222 ASP A CA 1
ATOM 1799 C C . ASP A 1 222 ? -5.646 1.628 30.681 1.00 91.75 222 ASP A C 1
ATOM 1801 O O . ASP A 1 222 ? -4.828 2.534 30.847 1.00 91.75 222 ASP A O 1
ATOM 1805 N N . TYR A 1 223 ? -5.331 0.353 30.923 1.00 89.44 223 TYR A N 1
ATOM 1806 C CA . TYR A 1 223 ? -4.054 -0.092 31.476 1.00 89.44 223 TYR A CA 1
ATOM 1807 C C . TYR A 1 223 ? -2.874 0.381 30.624 1.00 89.44 223 TYR A C 1
ATOM 1809 O O . TYR A 1 223 ? -1.894 0.914 31.147 1.00 89.44 223 TYR A O 1
ATOM 1817 N N . ALA A 1 224 ? -2.962 0.235 29.298 1.00 86.69 224 ALA A N 1
ATOM 1818 C CA . ALA A 1 224 ? -1.909 0.690 28.405 1.00 86.69 224 ALA A CA 1
ATOM 1819 C C . ALA A 1 224 ? -1.764 2.212 28.395 1.00 86.69 224 ALA A C 1
ATOM 1821 O O . ALA A 1 224 ? -0.647 2.700 28.227 1.00 86.69 224 ALA A O 1
ATOM 1822 N N . ALA A 1 225 ? -2.857 2.960 28.572 1.00 86.38 225 ALA A N 1
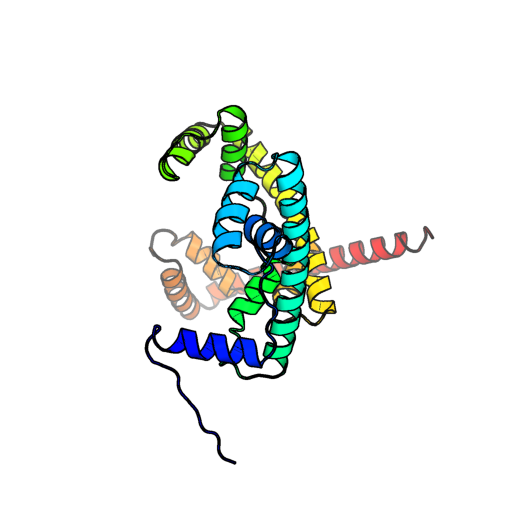ATOM 1823 C CA . ALA A 1 225 ? -2.828 4.413 28.649 1.00 86.38 225 ALA A CA 1
ATOM 1824 C C . ALA A 1 225 ? -2.145 4.919 29.929 1.00 86.38 225 ALA A C 1
ATOM 1826 O O . ALA A 1 225 ? -1.372 5.878 29.864 1.00 86.38 225 ALA A O 1
ATOM 1827 N N . GLU A 1 226 ? -2.373 4.240 31.049 1.00 86.00 226 GLU A N 1
ATOM 1828 C CA . GLU A 1 226 ? -1.773 4.541 32.353 1.00 86.00 226 GLU A CA 1
ATOM 1829 C C . GLU A 1 226 ? -0.304 4.099 32.433 1.00 86.00 226 GLU A C 1
ATOM 1831 O O . GLU A 1 226 ? 0.542 4.794 32.996 1.00 86.00 226 GLU A O 1
ATOM 1836 N N . HIS A 1 227 ? 0.037 2.978 31.793 1.00 80.75 227 HIS A N 1
ATOM 1837 C CA . HIS A 1 227 ? 1.352 2.341 31.897 1.00 80.75 227 HIS A CA 1
ATOM 1838 C C . HIS A 1 227 ? 2.235 2.564 30.658 1.00 80.75 227 HIS A C 1
ATOM 1840 O O . HIS A 1 227 ? 3.223 1.848 30.467 1.00 80.75 227 HIS A O 1
ATOM 1846 N N . LYS A 1 228 ? 1.950 3.599 29.843 1.00 68.88 228 LYS A N 1
ATOM 1847 C CA . LYS A 1 228 ? 2.719 3.956 28.623 1.00 68.88 228 LYS A CA 1
ATOM 1848 C C . LYS A 1 228 ? 4.237 4.066 28.844 1.00 68.88 228 LYS A C 1
ATOM 1850 O O . LYS A 1 228 ? 4.990 3.965 27.882 1.00 68.88 228 LYS A O 1
ATOM 1855 N N . ARG A 1 229 ? 4.691 4.300 30.085 1.00 61.84 229 ARG A N 1
ATOM 1856 C CA . ARG A 1 229 ? 6.110 4.452 30.467 1.00 61.84 229 ARG A CA 1
ATOM 1857 C C . ARG A 1 229 ? 6.763 3.192 31.056 1.00 61.84 229 ARG A C 1
ATOM 1859 O O . ARG A 1 229 ? 7.980 3.175 31.189 1.00 61.84 229 ARG A O 1
ATOM 1866 N N . VAL A 1 230 ? 5.991 2.161 31.415 1.00 59.69 230 VAL A N 1
ATOM 1867 C CA . VAL A 1 230 ? 6.477 1.005 32.202 1.00 59.69 230 VAL A CA 1
ATOM 1868 C C . VAL A 1 230 ? 7.007 -0.132 31.319 1.00 59.69 230 VAL A C 1
ATOM 1870 O O . VAL A 1 230 ? 7.832 -0.925 31.763 1.00 59.69 230 VAL A O 1
ATOM 1873 N N . ALA A 1 231 ? 6.606 -0.201 30.047 1.00 52.44 231 ALA A N 1
ATOM 1874 C CA . ALA A 1 231 ? 7.026 -1.268 29.142 1.00 52.44 231 ALA A CA 1
ATOM 1875 C C . ALA A 1 231 ? 7.555 -0.697 27.823 1.00 52.44 231 ALA A C 1
ATOM 1877 O O . ALA A 1 231 ? 6.800 -0.156 27.019 1.00 52.44 231 ALA A O 1
ATOM 1878 N N . GLY A 1 232 ? 8.856 -0.862 27.570 1.00 63.72 232 GLY A N 1
ATOM 1879 C CA . GLY A 1 232 ? 9.483 -0.431 26.317 1.00 63.72 232 GLY A CA 1
ATOM 1880 C C . GLY A 1 232 ? 8.895 -1.101 25.065 1.00 63.72 232 GLY A C 1
ATOM 1881 O O . GLY A 1 232 ? 8.934 -0.514 23.987 1.00 63.72 232 GLY A O 1
ATOM 1882 N N . ARG A 1 233 ? 8.311 -2.307 25.186 1.00 67.75 233 ARG A N 1
ATOM 1883 C CA . ARG A 1 233 ? 7.690 -3.050 24.077 1.00 67.75 233 ARG A CA 1
ATOM 1884 C C . ARG A 1 233 ? 6.218 -3.351 24.382 1.00 67.75 233 ARG A C 1
ATOM 1886 O O . ARG A 1 233 ? 5.903 -3.964 25.398 1.00 67.75 233 ARG A O 1
ATOM 1893 N N . ALA A 1 234 ? 5.318 -3.001 23.460 1.00 69.62 234 ALA A N 1
ATOM 1894 C CA . ALA A 1 234 ? 3.867 -3.199 23.605 1.00 69.62 234 ALA A CA 1
ATOM 1895 C C . ALA A 1 234 ? 3.454 -4.662 23.883 1.00 69.62 234 ALA A C 1
ATOM 1897 O O . ALA A 1 234 ? 2.480 -4.915 24.586 1.00 69.62 234 ALA A O 1
ATOM 1898 N N . ALA A 1 235 ? 4.216 -5.634 23.373 1.00 73.69 235 ALA A N 1
ATOM 1899 C CA . ALA A 1 235 ? 3.977 -7.054 23.634 1.00 73.69 235 ALA A CA 1
ATOM 1900 C C . ALA A 1 235 ? 4.178 -7.436 25.112 1.00 73.69 235 ALA A C 1
ATOM 1902 O O . ALA A 1 235 ? 3.470 -8.301 25.626 1.00 73.69 235 ALA A O 1
ATOM 1903 N N . ASP A 1 236 ? 5.118 -6.787 25.800 1.00 81.00 236 ASP A N 1
ATOM 1904 C CA . ASP A 1 236 ? 5.397 -7.051 27.212 1.00 81.00 236 ASP A CA 1
ATOM 1905 C C . ASP A 1 236 ? 4.323 -6.397 28.098 1.00 81.00 236 ASP A C 1
ATOM 1907 O O . ASP A 1 236 ? 3.853 -7.012 29.054 1.00 81.00 236 ASP A O 1
ATOM 1911 N N . LEU A 1 237 ? 3.818 -5.225 27.692 1.00 82.94 237 LEU A N 1
ATOM 1912 C CA . LEU A 1 237 ? 2.673 -4.562 28.324 1.00 82.94 237 LEU A CA 1
ATOM 1913 C C . LEU A 1 237 ? 1.409 -5.430 28.299 1.00 82.94 237 LEU A C 1
ATOM 1915 O O . LEU A 1 237 ? 0.746 -5.574 29.320 1.00 82.94 237 LEU A O 1
ATOM 1919 N N . MET A 1 238 ? 1.101 -6.053 27.157 1.00 83.50 238 MET A N 1
ATOM 1920 C CA . MET A 1 238 ? -0.070 -6.930 27.019 1.00 83.50 238 MET A CA 1
ATOM 1921 C C . MET A 1 238 ? 0.018 -8.178 27.906 1.00 83.50 238 MET A C 1
ATOM 1923 O O . MET A 1 238 ? -0.991 -8.605 28.464 1.00 83.50 238 MET A O 1
ATOM 1927 N N . LYS A 1 239 ? 1.215 -8.758 28.078 1.00 87.06 239 LYS A N 1
ATOM 1928 C CA . LYS A 1 239 ? 1.413 -9.901 28.988 1.00 87.06 239 LYS A CA 1
ATOM 1929 C C . LYS A 1 239 ? 1.146 -9.507 30.437 1.00 87.06 239 LYS A C 1
ATOM 1931 O O . LYS A 1 239 ? 0.425 -10.221 31.130 1.00 87.06 239 LYS A O 1
ATOM 1936 N N . VAL A 1 240 ? 1.688 -8.368 30.872 1.00 87.75 240 VAL A N 1
ATOM 1937 C CA . VAL A 1 240 ? 1.462 -7.849 32.228 1.00 87.75 240 VAL A CA 1
ATOM 1938 C C . VAL A 1 240 ? -0.015 -7.511 32.424 1.00 87.75 240 VAL A C 1
ATOM 1940 O O . VAL A 1 240 ? -0.613 -7.977 33.389 1.00 87.75 240 VAL A O 1
ATOM 1943 N N . ALA A 1 241 ? -0.632 -6.802 31.476 1.00 89.19 241 ALA A N 1
ATOM 1944 C CA . ALA A 1 241 ? -2.052 -6.471 31.520 1.00 89.19 241 ALA A CA 1
ATOM 1945 C C . ALA A 1 241 ? -2.930 -7.731 31.603 1.00 89.19 241 ALA A C 1
ATOM 1947 O O . ALA A 1 241 ? -3.891 -7.760 32.362 1.00 89.19 241 ALA A O 1
ATOM 1948 N N . SER A 1 242 ? -2.582 -8.811 30.898 1.00 90.50 242 SER A N 1
ATOM 1949 C CA . SER A 1 242 ? -3.326 -10.074 30.982 1.00 90.50 242 SER A CA 1
ATOM 1950 C C . SER A 1 242 ? -3.258 -10.718 32.371 1.00 90.50 242 SER A C 1
ATOM 1952 O O . SER A 1 242 ? -4.267 -11.227 32.858 1.00 90.50 242 SER A O 1
ATOM 1954 N N . VAL A 1 243 ? -2.096 -10.675 33.034 1.00 92.25 243 VAL A N 1
ATOM 1955 C CA . VAL A 1 243 ? -1.955 -11.141 34.426 1.00 92.25 243 VAL A CA 1
ATOM 1956 C C . VAL A 1 243 ? -2.759 -10.251 35.375 1.00 92.25 243 VAL A C 1
ATOM 1958 O O . VAL A 1 243 ? -3.474 -10.768 36.231 1.00 92.25 243 VAL A O 1
ATOM 1961 N N . GL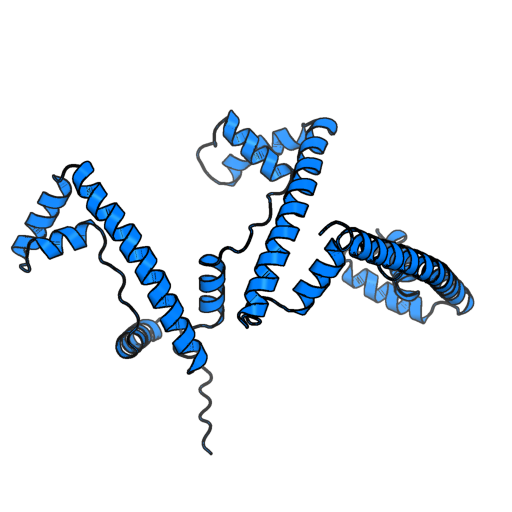N A 1 244 ? -2.701 -8.931 35.186 1.00 91.62 244 GLN A N 1
ATOM 1962 C CA . GLN A 1 244 ? -3.455 -7.977 36.001 1.00 91.62 244 GLN A CA 1
ATOM 1963 C C . GLN A 1 244 ? -4.966 -8.160 35.845 1.00 91.62 244 GLN A C 1
ATOM 1965 O O . GLN A 1 244 ? -5.660 -8.251 36.846 1.00 91.62 244 GLN A O 1
ATOM 1970 N N . TRP A 1 245 ? -5.474 -8.335 34.622 1.00 93.94 245 TRP A N 1
ATOM 1971 C CA . TRP A 1 245 ? -6.889 -8.632 34.379 1.00 93.94 245 TRP A CA 1
ATOM 1972 C C . TRP A 1 245 ? -7.347 -9.909 35.094 1.00 93.94 245 TRP A C 1
ATOM 1974 O O . TRP A 1 245 ? -8.433 -9.940 35.664 1.00 93.94 245 TRP A O 1
ATOM 1984 N N . LYS A 1 246 ? -6.524 -10.968 35.105 1.00 93.25 246 LYS A N 1
ATOM 1985 C CA . LYS A 1 246 ? -6.857 -12.215 35.817 1.00 93.25 246 LYS A CA 1
ATOM 1986 C C . LYS A 1 246 ? -6.986 -11.994 37.324 1.00 93.25 246 LYS A C 1
ATOM 1988 O O . LYS A 1 246 ? -7.954 -12.475 37.909 1.00 93.25 246 LYS A O 1
ATOM 1993 N N . ASN A 1 247 ? -6.056 -11.236 37.902 1.00 93.88 247 ASN A N 1
ATOM 1994 C CA . ASN A 1 247 ? -5.994 -10.948 39.337 1.00 93.88 247 ASN A CA 1
ATOM 1995 C C . ASN A 1 247 ? -6.891 -9.779 39.776 1.00 93.88 247 ASN A C 1
ATOM 1997 O O . ASN A 1 247 ? -6.982 -9.509 40.971 1.00 93.88 247 ASN A O 1
ATOM 2001 N N . LEU A 1 248 ? -7.535 -9.084 38.835 1.00 92.62 248 LEU A N 1
ATOM 2002 C CA . LEU A 1 248 ? -8.394 -7.943 39.125 1.00 92.62 248 LEU A CA 1
ATOM 2003 C C . LEU A 1 248 ? -9.618 -8.402 39.949 1.00 92.62 248 LEU A C 1
ATOM 2005 O O . LEU A 1 248 ? -10.235 -9.414 39.574 1.00 92.62 248 LEU A O 1
ATOM 2009 N N . PRO A 1 249 ? -9.972 -7.695 41.043 1.00 94.25 249 PRO A N 1
ATOM 2010 C CA . PRO A 1 249 ? -11.173 -7.975 41.825 1.00 94.25 249 PRO A CA 1
ATOM 2011 C C . PRO A 1 249 ? -12.429 -7.987 40.955 1.00 94.25 249 PRO A C 1
ATOM 2013 O O . PRO A 1 249 ? -12.511 -7.275 39.952 1.00 94.25 249 PRO A O 1
ATOM 2016 N N . GLU A 1 250 ? -13.428 -8.779 41.345 1.00 91.12 250 GLU A N 1
ATOM 2017 C CA . GLU A 1 250 ? -14.658 -8.895 40.555 1.00 91.12 250 GLU A CA 1
ATOM 2018 C C . GLU A 1 250 ? -15.417 -7.565 40.475 1.00 91.12 250 GLU A C 1
ATOM 2020 O O . GLU A 1 250 ? -15.960 -7.238 39.430 1.00 91.12 250 GLU A O 1
ATOM 2025 N N . GLU A 1 251 ? -15.370 -6.745 41.528 1.00 92.38 251 GLU A N 1
ATOM 2026 C CA . GLU A 1 251 ? -15.964 -5.401 41.546 1.00 92.38 251 GLU A CA 1
ATOM 2027 C C . GLU A 1 251 ? -15.341 -4.474 40.484 1.00 92.38 251 GLU A C 1
ATOM 2029 O O . GLU A 1 251 ? -16.046 -3.811 39.719 1.00 92.38 251 GLU A O 1
ATOM 2034 N N . ASP A 1 252 ? -14.014 -4.506 40.351 1.00 91.06 252 ASP A N 1
ATOM 2035 C CA . ASP A 1 252 ? -13.293 -3.731 39.341 1.00 91.06 252 ASP A CA 1
ATOM 2036 C C . ASP A 1 252 ? -13.525 -4.278 37.925 1.00 91.06 252 ASP A C 1
ATOM 2038 O O . ASP A 1 252 ? -13.637 -3.502 36.973 1.00 91.06 252 ASP A O 1
ATOM 2042 N N . LYS A 1 253 ? -13.651 -5.604 37.761 1.00 92.38 253 LYS A N 1
ATOM 2043 C CA . LYS A 1 253 ? -14.065 -6.222 36.486 1.00 92.38 253 LYS A CA 1
ATOM 2044 C C . LYS A 1 253 ? -15.493 -5.830 36.115 1.00 92.38 253 LYS A C 1
ATOM 2046 O O . LYS A 1 253 ? -15.752 -5.533 34.945 1.00 92.38 253 LYS A O 1
ATOM 2051 N N . GLN A 1 254 ? -16.395 -5.769 37.095 1.00 95.12 254 GLN A N 1
ATOM 2052 C CA . GLN A 1 254 ? -17.802 -5.427 36.904 1.00 95.12 254 GLN A CA 1
ATOM 2053 C C . GLN A 1 254 ? -17.963 -4.041 36.280 1.00 95.12 254 GLN A C 1
ATOM 2055 O O . GLN A 1 254 ? -18.794 -3.869 35.391 1.00 95.12 254 GLN A O 1
ATOM 2060 N N . LYS A 1 255 ? -17.112 -3.074 36.641 1.00 95.31 255 LYS A N 1
ATOM 2061 C CA . LYS A 1 255 ? -17.073 -1.757 35.985 1.00 95.31 255 LYS A CA 1
ATOM 2062 C C . LYS A 1 255 ? -16.869 -1.859 34.467 1.00 95.31 255 LYS A C 1
ATOM 2064 O O . LYS A 1 255 ? -17.541 -1.158 33.711 1.00 95.31 255 LYS A O 1
ATOM 2069 N N . TYR A 1 256 ? -15.965 -2.728 34.008 1.00 95.38 256 TYR A N 1
ATOM 2070 C CA . TYR A 1 256 ? -15.721 -2.934 32.575 1.00 95.38 256 TYR A CA 1
ATOM 2071 C C . TYR A 1 256 ? -16.851 -3.707 31.897 1.00 95.38 256 TYR A C 1
ATOM 2073 O O . TYR A 1 256 ? -17.181 -3.401 30.753 1.00 95.38 256 TYR A O 1
ATOM 2081 N N . TYR A 1 257 ? -17.467 -4.672 32.585 1.00 95.38 257 TYR A N 1
ATOM 2082 C CA . TYR A 1 257 ? -18.647 -5.367 32.067 1.00 95.38 257 TYR A CA 1
ATOM 2083 C C . TYR A 1 257 ? -19.849 -4.429 31.918 1.00 95.38 257 TYR A C 1
ATOM 2085 O O . TYR A 1 257 ? -20.497 -4.450 30.874 1.00 95.38 257 TYR A O 1
ATOM 2093 N N . ASN A 1 258 ? -20.093 -3.555 32.897 1.00 95.38 258 ASN A N 1
ATOM 2094 C CA . ASN A 1 258 ? -21.149 -2.545 32.829 1.00 95.38 258 ASN A CA 1
ATOM 2095 C C . ASN A 1 258 ? -20.893 -1.572 31.669 1.00 95.38 258 ASN A C 1
ATOM 2097 O O . ASN A 1 258 ? -21.767 -1.383 30.828 1.00 95.38 258 ASN A O 1
ATOM 2101 N N . ARG A 1 259 ? -19.661 -1.048 31.541 1.00 94.38 259 ARG A N 1
ATOM 2102 C CA . ARG A 1 259 ? -19.281 -0.182 30.410 1.00 94.38 259 ARG A CA 1
ATOM 2103 C C . ARG A 1 259 ? -19.475 -0.872 29.061 1.00 94.38 259 ARG A C 1
ATOM 2105 O O . ARG A 1 259 ? -19.987 -0.260 28.130 1.00 94.38 259 ARG A O 1
ATOM 2112 N N . TYR A 1 260 ? -19.075 -2.138 28.953 1.00 95.19 260 TYR A N 1
ATOM 2113 C CA . TYR A 1 260 ? -19.290 -2.932 27.747 1.00 95.19 260 TYR A CA 1
ATOM 2114 C C . TYR A 1 260 ? -20.783 -3.087 27.431 1.00 95.19 260 TYR A C 1
ATOM 2116 O O . TYR A 1 260 ? -21.164 -2.893 26.282 1.00 95.19 260 TYR A O 1
ATOM 2124 N N . SER A 1 261 ? -21.621 -3.373 28.433 1.00 95.12 261 SER A N 1
ATOM 2125 C CA . SER A 1 261 ? -23.077 -3.481 28.277 1.00 95.12 261 SER A CA 1
ATOM 2126 C C . SER A 1 261 ? -23.705 -2.175 27.776 1.00 95.12 261 SER A C 1
ATOM 2128 O O . SER A 1 261 ? -24.486 -2.192 26.824 1.00 95.12 261 SER A O 1
ATOM 2130 N N . ASP A 1 262 ? -23.331 -1.036 28.360 1.00 94.81 262 ASP A N 1
ATOM 2131 C CA . ASP A 1 262 ? -23.845 0.279 27.957 1.00 94.81 262 ASP A CA 1
ATOM 2132 C C . ASP A 1 262 ? -23.410 0.645 26.530 1.00 94.81 262 ASP A C 1
ATOM 2134 O O . ASP A 1 262 ? -24.218 1.075 25.699 1.00 94.81 262 ASP A O 1
ATOM 2138 N N . GLU A 1 263 ? -22.128 0.436 26.208 1.00 94.44 263 GLU A N 1
ATOM 2139 C CA . GLU A 1 263 ? -21.612 0.661 24.857 1.00 94.44 263 GLU A CA 1
ATOM 2140 C C . GLU A 1 263 ? -22.238 -0.297 23.834 1.00 94.44 263 GLU A C 1
ATOM 2142 O O . GLU A 1 263 ? -22.422 0.093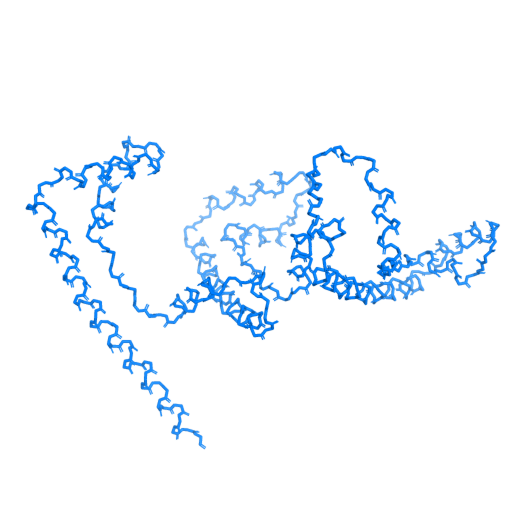 22.675 1.00 94.44 263 GLU A O 1
ATOM 2147 N N . TRP A 1 264 ? -22.587 -1.520 24.248 1.00 94.56 264 TRP A N 1
ATOM 2148 C CA . TRP A 1 264 ? -23.269 -2.508 23.414 1.00 94.56 264 TRP A CA 1
ATOM 2149 C C . TRP A 1 264 ? -24.687 -2.062 23.079 1.00 94.56 264 TRP A C 1
ATOM 2151 O O . TRP A 1 264 ? -25.048 -2.021 21.905 1.00 94.56 264 TRP A O 1
ATOM 2161 N N . TYR A 1 265 ? -25.455 -1.616 24.071 1.00 94.38 265 TYR A N 1
ATOM 2162 C CA . TYR A 1 265 ? -26.786 -1.053 23.843 1.00 94.38 265 TYR A CA 1
ATOM 2163 C C . TYR A 1 265 ? -26.742 0.165 22.902 1.00 94.38 265 TYR A C 1
ATOM 2165 O O . TYR A 1 265 ? -27.522 0.277 21.952 1.00 94.38 265 TYR A O 1
ATOM 2173 N N . ALA A 1 266 ? -25.776 1.066 23.105 1.00 93.94 266 ALA A N 1
ATOM 2174 C CA . ALA A 1 266 ? -25.583 2.210 22.218 1.00 93.94 266 ALA A CA 1
ATOM 2175 C C . ALA A 1 266 ? -25.169 1.788 20.794 1.00 93.94 266 ALA A C 1
ATOM 2177 O O . ALA A 1 266 ? -25.551 2.440 19.820 1.00 93.94 266 ALA A O 1
ATOM 2178 N N . TYR A 1 267 ? -24.379 0.720 20.663 1.00 93.75 267 TYR A N 1
ATOM 2179 C CA . TYR A 1 267 ? -24.008 0.130 19.380 1.00 93.75 267 TYR A CA 1
ATOM 2180 C C . TYR A 1 267 ? -25.213 -0.462 18.651 1.00 93.75 267 TYR A C 1
ATOM 2182 O O . TYR A 1 267 ? -25.399 -0.131 17.484 1.00 93.75 267 TYR A O 1
ATOM 2190 N N . GLU A 1 268 ? -26.052 -1.248 19.326 1.00 93.25 268 GLU A N 1
ATOM 2191 C CA . GLU A 1 268 ? -27.269 -1.813 18.732 1.00 93.25 268 GLU A CA 1
ATOM 2192 C C . GLU A 1 268 ? -28.187 -0.721 18.186 1.00 93.25 268 GLU A C 1
ATOM 2194 O O . GLU A 1 268 ? -28.724 -0.858 17.089 1.00 93.25 268 GLU A O 1
ATOM 2199 N N . LYS A 1 269 ? -28.321 0.400 18.905 1.00 93.12 269 LYS A N 1
ATOM 2200 C CA . LYS A 1 269 ? -29.078 1.552 18.409 1.00 93.12 269 LYS A CA 1
ATOM 2201 C C . LYS A 1 269 ? -28.469 2.125 17.124 1.00 93.12 269 LYS A C 1
ATOM 2203 O O . LYS A 1 269 ? -29.179 2.256 16.134 1.00 93.12 269 LYS A O 1
ATOM 2208 N N . ARG A 1 270 ? -27.159 2.414 17.119 1.00 94.12 270 ARG A N 1
ATOM 2209 C CA . ARG A 1 270 ? -26.461 2.920 15.920 1.00 94.12 270 ARG A CA 1
ATOM 2210 C C . ARG A 1 270 ? -26.568 1.954 14.743 1.00 94.12 270 ARG A C 1
ATOM 2212 O O . ARG A 1 270 ? -26.708 2.404 13.615 1.00 94.12 270 ARG A O 1
ATOM 2219 N N . LEU A 1 271 ? -26.479 0.649 15.002 1.00 89.88 271 LEU A N 1
ATOM 2220 C CA . LEU A 1 271 ? -26.592 -0.380 13.975 1.00 89.88 271 LEU A CA 1
ATOM 2221 C C . LEU A 1 271 ? -27.992 -0.383 13.357 1.00 89.88 271 LEU A C 1
ATOM 2223 O O . LEU A 1 271 ? -28.093 -0.346 12.139 1.00 89.88 271 LEU A O 1
ATOM 2227 N N . ARG A 1 272 ? -29.052 -0.336 14.174 1.00 90.75 272 ARG A N 1
ATOM 2228 C CA . ARG A 1 272 ? -30.439 -0.247 13.682 1.00 90.75 272 ARG A CA 1
ATOM 2229 C C . ARG A 1 272 ? -30.698 1.023 12.876 1.00 90.75 272 ARG A C 1
ATOM 2231 O O . ARG A 1 272 ? -31.418 0.973 11.886 1.00 90.75 272 ARG A O 1
ATOM 2238 N N . ASP A 1 273 ? -30.151 2.155 13.315 1.00 90.75 273 ASP A N 1
ATOM 2239 C CA . ASP A 1 273 ? -30.297 3.419 12.590 1.00 90.75 273 ASP A CA 1
ATOM 2240 C C . ASP A 1 273 ? -29.568 3.357 11.234 1.00 90.75 273 ASP A C 1
ATOM 2242 O O . ASP A 1 273 ? -30.167 3.696 10.218 1.00 90.75 273 ASP A O 1
ATOM 2246 N N . TRP A 1 274 ? -28.351 2.801 11.190 1.00 90.88 274 TRP A N 1
ATOM 2247 C CA . TRP A 1 274 ? -27.621 2.549 9.940 1.00 90.88 274 TRP A CA 1
ATOM 2248 C C . TRP A 1 274 ? -28.356 1.565 9.013 1.00 90.88 274 TRP A C 1
ATOM 2250 O O . TRP A 1 274 ? -28.479 1.824 7.821 1.00 90.88 274 TRP A O 1
ATOM 2260 N N . GLU A 1 275 ? -28.893 0.457 9.537 1.00 86.81 275 GLU A N 1
ATOM 2261 C CA . GLU A 1 275 ? -29.675 -0.512 8.748 1.00 86.81 275 GLU A CA 1
ATOM 2262 C C . GLU A 1 275 ? -30.925 0.138 8.139 1.00 86.81 275 GLU A C 1
ATOM 2264 O O . GLU A 1 275 ? -31.251 -0.121 6.978 1.00 86.81 275 GLU A O 1
ATOM 2269 N N . ARG A 1 276 ? -31.602 1.013 8.896 1.00 87.69 276 ARG A N 1
ATOM 2270 C CA . ARG A 1 276 ? -32.746 1.785 8.399 1.00 87.69 276 ARG A CA 1
ATOM 2271 C C . ARG A 1 276 ? -32.326 2.724 7.271 1.00 87.69 276 ARG A C 1
ATOM 2273 O O . ARG A 1 276 ? -32.958 2.690 6.226 1.00 87.69 276 ARG A O 1
ATOM 2280 N N . GLU A 1 277 ? -31.270 3.513 7.467 1.00 84.50 277 GLU A N 1
ATOM 2281 C CA . GLU A 1 277 ? -30.753 4.441 6.449 1.00 84.50 277 GLU A CA 1
ATOM 2282 C C . GLU A 1 277 ? -30.384 3.711 5.151 1.00 84.50 277 GLU A C 1
ATOM 2284 O O . GLU A 1 277 ? -30.821 4.113 4.076 1.00 84.50 277 GLU A O 1
ATOM 2289 N N . MET A 1 278 ? -29.662 2.591 5.248 1.00 77.94 278 MET A N 1
ATOM 2290 C CA . MET A 1 278 ? -29.286 1.790 4.080 1.00 77.94 278 MET A CA 1
ATOM 2291 C C . MET A 1 278 ? -30.496 1.176 3.362 1.00 77.94 278 MET A C 1
ATOM 2293 O O . MET A 1 278 ? -30.479 1.053 2.140 1.00 77.94 278 MET A O 1
ATOM 2297 N N . THR A 1 279 ? -31.542 0.792 4.102 1.00 75.31 279 THR A N 1
ATOM 2298 C CA . THR A 1 279 ? -32.775 0.242 3.514 1.00 75.31 279 THR A CA 1
ATOM 2299 C C . THR A 1 279 ? -33.597 1.328 2.821 1.00 75.31 279 THR A C 1
ATOM 2301 O O . THR A 1 279 ? -34.117 1.085 1.741 1.00 75.31 279 THR A O 1
ATOM 2304 N N . THR A 1 280 ? -33.697 2.525 3.409 1.00 74.44 280 THR A N 1
ATOM 2305 C CA . THR A 1 280 ? -34.417 3.656 2.802 1.00 74.44 280 THR A CA 1
ATOM 2306 C C . THR A 1 280 ? -33.768 4.099 1.493 1.00 74.44 280 THR A C 1
ATOM 2308 O O . THR A 1 280 ? -34.476 4.255 0.509 1.00 74.44 280 THR A O 1
ATOM 2311 N N . ILE A 1 281 ? -32.435 4.211 1.451 1.00 71.44 281 ILE A N 1
ATOM 2312 C CA . ILE A 1 281 ? -31.701 4.560 0.220 1.00 71.44 281 ILE A CA 1
ATOM 2313 C C . ILE A 1 281 ? -32.008 3.556 -0.904 1.00 71.44 281 ILE A C 1
ATOM 2315 O O . ILE A 1 281 ? -32.260 3.952 -2.032 1.00 71.44 281 ILE A O 1
ATOM 2319 N N . SER A 1 282 ? -32.064 2.259 -0.584 1.00 63.88 282 SER A N 1
ATOM 2320 C CA . SER A 1 282 ? -32.383 1.220 -1.571 1.00 63.88 282 SER A CA 1
ATOM 2321 C C . SER A 1 282 ? -33.825 1.268 -2.089 1.00 63.88 282 SER A C 1
ATOM 2323 O O . SER A 1 282 ? -34.076 0.690 -3.136 1.00 63.88 282 SER A O 1
ATOM 2325 N N . LEU A 1 283 ? -34.767 1.874 -1.357 1.00 61.50 283 LEU A N 1
ATOM 2326 C CA . LEU A 1 283 ? -36.169 1.993 -1.779 1.00 61.50 283 LEU A CA 1
ATOM 2327 C C . LEU A 1 283 ? -36.418 3.254 -2.616 1.00 61.50 283 LEU A C 1
ATOM 2329 O O . LEU A 1 283 ? -37.331 3.259 -3.430 1.00 61.50 283 LEU A O 1
ATOM 2333 N N . GLU A 1 284 ? -35.619 4.305 -2.422 1.00 60.22 284 GLU A N 1
ATOM 2334 C CA . GLU A 1 284 ? -35.683 5.533 -3.226 1.00 60.22 284 GLU A CA 1
ATOM 2335 C C . GLU A 1 284 ? -35.103 5.314 -4.636 1.00 60.22 284 GLU A C 1
ATOM 2337 O O . GLU A 1 284 ? -35.660 5.824 -5.602 1.00 60.22 284 GLU A O 1
ATOM 2342 N N . ASP A 1 285 ? -34.059 4.487 -4.779 1.00 55.03 285 ASP A N 1
ATOM 2343 C CA . ASP A 1 285 ? -33.477 4.141 -6.089 1.00 55.03 285 ASP A CA 1
ATOM 2344 C C . ASP A 1 285 ? -34.429 3.299 -6.978 1.00 55.03 285 ASP A C 1
ATOM 2346 O O . ASP A 1 285 ? -34.306 3.334 -8.201 1.00 55.03 285 ASP A O 1
ATOM 2350 N N . ASP A 1 286 ? -35.386 2.568 -6.387 1.00 54.19 286 ASP A N 1
ATOM 2351 C CA . ASP A 1 286 ? -36.368 1.731 -7.104 1.00 54.19 286 ASP A CA 1
ATOM 2352 C C . ASP A 1 286 ? -37.639 2.508 -7.533 1.00 54.19 286 ASP A C 1
ATOM 2354 O O . ASP A 1 286 ? -38.432 1.997 -8.327 1.00 54.19 286 ASP A O 1
ATOM 2358 N N . GLU A 1 287 ? -37.873 3.723 -7.013 1.00 54.84 287 GLU A N 1
ATOM 2359 C CA . GLU A 1 287 ? -39.033 4.564 -7.375 1.00 54.84 287 GLU A CA 1
ATOM 2360 C C . GLU A 1 287 ? -38.746 5.546 -8.533 1.00 54.84 287 GLU A C 1
ATOM 2362 O O . GLU A 1 287 ? -39.688 6.124 -9.083 1.00 54.84 287 GLU A O 1
ATOM 2367 N N . ASP A 1 288 ? -37.478 5.697 -8.936 1.00 49.31 288 ASP A N 1
ATOM 2368 C CA . ASP A 1 288 ? -37.019 6.629 -9.981 1.00 49.31 288 ASP A CA 1
ATOM 2369 C C . ASP A 1 288 ? -36.670 5.956 -11.344 1.00 49.31 288 ASP A C 1
ATOM 2371 O O . ASP A 1 288 ? -36.179 6.638 -12.253 1.00 49.31 288 ASP A O 1
ATOM 2375 N N . GLU A 1 289 ? -36.953 4.654 -11.531 1.00 41.53 289 GLU A N 1
ATOM 2376 C CA . GLU A 1 289 ? -36.926 3.937 -12.837 1.00 41.53 289 GLU A CA 1
ATOM 2377 C C . GLU A 1 289 ? -38.323 3.758 -13.466 1.00 41.53 289 GLU A C 1
ATOM 2379 O O . GLU A 1 289 ? -38.432 3.941 -14.707 1.00 41.53 289 GLU A O 1
#

Radius of gyration: 29.93 Å; chains: 1; bounding box: 69×72×85 Å

Sequence (289 aa):
MLQIGLKCSLGTRKWLPKVAKIHRNLGKPKLPSPPSISFMNKLGKGPADKKEAGKAWTELPDSEKQKYRDQYRLDLAEYRKKVLDWKAHMVAERPADVVNQEEYQKLVLKESDQPKKPPSPNVMFSLDYWAKHGKAPGSVAEIVKAPVEQWKLLPEKEKQKYSDRFKTEMLEYKMKLLDWKAGMIAKGRTDLVDPEEYKQLVLEMSGQPKPPPAAHLMFYRDYAAEHKRVAGRAADLMKVASVQWKNLPEEDKQKYYNRYSDEWYAYEKRLRDWEREMTTISLEDDEDE

Secondary structure (DSSP, 8-state):
-----------TTSSHHHHHHHHHHTTPPPPPPPHHHHHHHHH-S-HHHHHHHHHHHHHS-HHHHHHHHHHHHHHHHHHHHHHHHHHHHHHHH--TTTS-HHHHHHHHHHHTTPPPPPPPHHHHHHHHHHHHH-PPSS-HHHHHHHHHHHHHHS-HHHHHHHHHHHHHHHHHHHHHHHHHHHHHHHTT-TTTS-HHHHHHHHHHHTTPPPPPPPHHHHHHHHHHHH-TTT-SSHHHHHHHHHHHHHHS-HHHHHHHHHHHHHHHHHHHHHHHHHHHHHHHHHHHTTT--

Organism: NCBI:txid2011161